Protein AF-A0A7S3AXM0-F1 (afdb_monomer_lite)

Radius of gyration: 18.01 Å; chains: 1; bounding box: 44×66×38 Å

Organism: NCBI:txid156174

pLDDT: mean 83.56, std 17.21, range [38.19, 98.19]

Foldseek 3Di:
DLCVLLPQQQAAEEEQEDPDDPDPLSDDQLVLLCQQCVLVHDFQRAYEYHYPDPDPVSCVVVCVRHVNYDYPVCCCDCSSPNVCPPPDDPPVCSLVVSLVNNLRYNYYEYAPPDPSLQSSLVVVLVVVRPDSQYHYSSHRDHNDVVVSVVVQVDQDDPCVPHDRSVVSPVVPPPPPVPPVVPPDD

InterPro domains:
  IPR019378 GDP-fucose protein O-fucosyltransferase [PF10250] (31-126)

Structure (mmCIF, N/CA/C/O backbone):
data_AF-A0A7S3AXM0-F1
#
_entry.id   AF-A0A7S3AXM0-F1
#
loop_
_atom_site.group_PDB
_atom_site.id
_atom_site.type_symbol
_atom_site.label_atom_id
_atom_site.label_alt_id
_atom_site.label_comp_id
_atom_site.label_asym_id
_atom_site.label_entity_id
_atom_site.label_seq_id
_atom_site.pdbx_PDB_ins_code
_atom_site.Cartn_x
_atom_site.Cartn_y
_atom_site.Cartn_z
_atom_site.occupancy
_atom_site.B_iso_or_equiv
_atom_site.auth_seq_id
_atom_site.auth_comp_id
_atom_site.auth_asym_id
_atom_site.auth_atom_id
_atom_site.pdbx_PDB_model_num
ATOM 1 N N . ARG A 1 1 ? -12.636 -6.909 10.061 1.00 93.50 1 ARG A N 1
ATOM 2 C CA . ARG A 1 1 ? -13.643 -5.914 9.610 1.00 93.50 1 ARG A CA 1
ATOM 3 C C . ARG A 1 1 ? -13.227 -5.264 8.295 1.00 93.50 1 ARG A C 1
ATOM 5 O O . ARG A 1 1 ? -13.881 -5.533 7.304 1.00 93.50 1 ARG A O 1
ATOM 12 N N . VAL A 1 2 ? -12.111 -4.526 8.243 1.00 96.19 2 VAL A N 1
ATOM 13 C CA . VAL A 1 2 ? -11.639 -3.881 6.996 1.00 96.19 2 VAL A CA 1
ATOM 14 C C . VAL A 1 2 ? -11.383 -4.879 5.863 1.00 96.19 2 VAL A C 1
ATOM 16 O O . VAL A 1 2 ? -11.997 -4.767 4.812 1.00 96.19 2 VAL A O 1
ATOM 19 N N . VAL A 1 3 ? -10.565 -5.913 6.093 1.00 96.50 3 VAL A N 1
ATOM 20 C CA . VAL A 1 3 ? -10.285 -6.939 5.066 1.00 96.50 3 VAL A CA 1
ATOM 21 C C . VAL A 1 3 ? -11.561 -7.643 4.587 1.00 96.50 3 VAL A C 1
ATOM 23 O O . VAL A 1 3 ? -11.694 -7.921 3.406 1.00 96.50 3 VAL A O 1
ATOM 26 N N . ALA A 1 4 ? -12.531 -7.875 5.476 1.00 95.62 4 ALA A N 1
ATOM 27 C CA . ALA A 1 4 ? -13.816 -8.466 5.096 1.00 95.62 4 ALA A CA 1
ATOM 28 C C . ALA A 1 4 ? -14.641 -7.534 4.190 1.00 95.62 4 ALA A C 1
ATOM 30 O O . ALA A 1 4 ? -15.308 -8.009 3.282 1.00 95.62 4 ALA A O 1
ATOM 31 N N . LYS A 1 5 ? -14.564 -6.213 4.402 1.00 95.19 5 LYS A N 1
ATOM 32 C CA . LYS A 1 5 ? -15.216 -5.207 3.552 1.00 95.19 5 LYS A CA 1
ATOM 33 C C . LYS A 1 5 ? -14.562 -5.082 2.178 1.00 95.19 5 LYS A C 1
ATOM 35 O O . LYS A 1 5 ? -15.272 -4.893 1.198 1.00 95.19 5 LYS A O 1
ATOM 40 N N . LEU A 1 6 ? -13.234 -5.150 2.120 1.00 95.50 6 LEU A N 1
ATOM 41 C CA . LEU A 1 6 ? -12.483 -5.057 0.865 1.00 95.50 6 LEU A CA 1
ATOM 42 C C . LEU A 1 6 ? -12.429 -6.391 0.099 1.00 95.50 6 LEU A C 1
ATOM 44 O O . LEU A 1 6 ? -12.109 -6.394 -1.083 1.00 95.50 6 LEU A O 1
ATOM 48 N N . GLY A 1 7 ? -12.738 -7.505 0.772 1.00 96.06 7 GLY A N 1
ATOM 49 C CA . GLY A 1 7 ? -12.580 -8.865 0.264 1.00 96.06 7 GLY A CA 1
ATOM 50 C C . GLY A 1 7 ? -11.120 -9.317 0.336 1.00 96.06 7 GLY A C 1
ATOM 51 O O . GLY A 1 7 ? -10.240 -8.726 -0.285 1.00 96.06 7 GLY A O 1
ATOM 52 N N . ALA A 1 8 ? -10.826 -10.375 1.096 1.00 96.25 8 ALA A N 1
ATOM 53 C CA . ALA A 1 8 ? -9.467 -10.913 1.162 1.00 96.25 8 ALA A CA 1
ATOM 54 C C . ALA A 1 8 ? -8.983 -11.289 -0.248 1.00 96.25 8 ALA A C 1
ATOM 56 O O . ALA A 1 8 ? -9.632 -12.063 -0.945 1.00 96.25 8 ALA A O 1
ATOM 57 N N . PHE A 1 9 ? -7.859 -10.708 -0.664 1.00 96.69 9 PHE A N 1
ATOM 58 C CA . PHE A 1 9 ? -7.263 -10.875 -1.987 1.00 96.69 9 PHE A CA 1
ATOM 59 C C . PHE A 1 9 ? -8.139 -10.430 -3.175 1.00 96.69 9 PHE A C 1
ATOM 61 O O . PHE A 1 9 ? -7.901 -10.859 -4.301 1.00 96.69 9 PHE A O 1
ATOM 68 N N . GLN A 1 10 ? -9.109 -9.534 -2.949 1.00 96.44 10 GLN A N 1
ATOM 69 C CA . GLN A 1 10 ? -9.997 -8.979 -3.989 1.00 96.44 10 GLN A CA 1
ATOM 70 C C . GLN A 1 10 ? -9.755 -7.488 -4.291 1.00 96.44 10 GLN A C 1
ATOM 72 O O . GLN A 1 10 ? -10.496 -6.877 -5.054 1.00 96.44 10 GLN A O 1
ATOM 77 N N . TYR A 1 11 ? -8.706 -6.900 -3.716 1.00 97.50 11 TYR A N 1
ATOM 78 C CA . TYR A 1 11 ? -8.319 -5.499 -3.904 1.00 97.50 11 TYR A CA 1
ATOM 79 C C . TYR A 1 11 ? -6.809 -5.376 -4.073 1.00 97.50 11 TYR A C 1
ATOM 81 O O . TYR A 1 11 ? -6.064 -6.229 -3.596 1.00 97.50 11 TYR A O 1
ATOM 89 N N . SER A 1 12 ? -6.330 -4.306 -4.695 1.00 97.50 12 SER A N 1
ATOM 90 C CA . SER A 1 12 ? -4.898 -3.993 -4.693 1.00 97.50 12 SER A CA 1
ATOM 91 C C . SER A 1 12 ? -4.546 -3.083 -3.521 1.00 97.50 12 SER A C 1
ATOM 93 O O . SER A 1 12 ? -5.342 -2.241 -3.109 1.00 97.50 12 SER A O 1
ATOM 95 N N . ALA A 1 13 ? -3.339 -3.239 -2.987 1.00 97.94 13 ALA A N 1
ATOM 96 C CA . ALA A 1 13 ? -2.836 -2.423 -1.894 1.00 97.94 13 ALA A CA 1
ATOM 97 C C . ALA A 1 13 ? -1.542 -1.711 -2.286 1.00 97.94 13 ALA A C 1
ATOM 99 O O . ALA A 1 13 ? -0.621 -2.317 -2.834 1.00 97.94 13 ALA A O 1
ATOM 100 N N . LEU A 1 14 ? -1.460 -0.426 -1.963 1.00 96.88 14 LEU A N 1
ATOM 101 C CA . LEU A 1 14 ? -0.281 0.406 -2.146 1.00 96.88 14 LEU A CA 1
ATOM 102 C C . LEU A 1 14 ? 0.182 0.930 -0.794 1.00 96.88 14 LEU A C 1
ATOM 104 O O . LEU A 1 14 ? -0.621 1.406 0.003 1.00 96.88 14 LEU A O 1
ATOM 108 N N . HIS A 1 15 ? 1.488 0.912 -0.574 1.00 95.88 15 HIS A N 1
ATOM 109 C CA . HIS A 1 15 ? 2.121 1.707 0.463 1.00 95.88 15 HIS A CA 1
ATOM 110 C C . HIS A 1 15 ? 2.989 2.782 -0.195 1.00 95.88 15 HIS A C 1
ATOM 112 O O . HIS A 1 15 ? 3.900 2.460 -0.961 1.00 95.88 15 HIS A O 1
ATOM 118 N N . ILE A 1 16 ? 2.681 4.051 0.087 1.00 92.06 16 ILE A N 1
ATOM 119 C CA . ILE A 1 16 ? 3.401 5.218 -0.428 1.00 92.06 16 ILE A CA 1
ATOM 120 C C . ILE A 1 16 ? 3.900 6.035 0.764 1.00 92.06 16 ILE A C 1
ATOM 122 O O . ILE A 1 16 ? 3.134 6.766 1.390 1.00 92.06 16 ILE A O 1
ATOM 126 N N . ARG A 1 17 ? 5.193 5.934 1.060 1.00 87.62 17 ARG A N 1
ATOM 127 C CA . ARG A 1 17 ? 5.890 6.771 2.042 1.00 87.62 17 ARG A CA 1
ATOM 128 C C . ARG A 1 17 ? 6.437 8.022 1.348 1.00 87.62 17 ARG A C 1
ATOM 130 O O . ARG A 1 17 ? 7.209 7.890 0.400 1.00 87.62 17 ARG A O 1
ATOM 137 N N . ARG A 1 18 ? 6.068 9.218 1.813 1.00 80.69 18 ARG A N 1
ATOM 138 C CA . ARG A 1 18 ? 6.524 10.512 1.268 1.00 80.69 18 ARG A CA 1
ATOM 139 C C . ARG A 1 18 ? 7.267 11.384 2.277 1.00 80.69 18 ARG A C 1
ATOM 141 O O . ARG A 1 18 ? 8.193 12.084 1.864 1.00 80.69 18 ARG A O 1
ATOM 148 N N . ASN A 1 19 ? 6.921 11.336 3.566 1.00 65.38 19 ASN A N 1
ATOM 149 C CA . ASN A 1 19 ? 7.606 12.135 4.580 1.00 65.38 19 ASN A CA 1
ATOM 150 C C . ASN A 1 19 ? 8.902 11.456 5.037 1.00 65.38 19 ASN A C 1
ATOM 152 O O . ASN A 1 19 ? 8.928 10.278 5.400 1.00 65.38 19 ASN A O 1
ATOM 156 N N . ASP A 1 20 ? 9.972 12.249 5.039 1.00 54.88 20 ASP A N 1
ATOM 157 C CA . ASP A 1 20 ? 11.299 11.898 5.550 1.00 54.88 20 ASP A CA 1
ATOM 158 C C . ASP A 1 20 ? 11.979 10.712 4.838 1.00 54.88 20 ASP A C 1
ATOM 160 O O . ASP A 1 20 ? 12.386 9.713 5.432 1.00 54.88 20 ASP A O 1
ATOM 164 N N . LEU A 1 21 ? 12.100 10.821 3.514 1.00 53.31 21 LEU A N 1
ATOM 165 C CA . LEU A 1 21 ? 13.035 10.003 2.751 1.00 53.31 21 LEU A CA 1
ATOM 166 C C . LEU A 1 21 ? 14.346 10.775 2.635 1.00 53.31 21 LEU A C 1
ATOM 168 O O . LEU A 1 21 ? 14.477 11.669 1.801 1.00 53.31 21 LEU A O 1
ATOM 172 N N . GLN A 1 22 ? 15.347 10.365 3.415 1.00 44.50 22 GLN A N 1
ATOM 173 C CA . GLN A 1 22 ? 16.745 10.796 3.262 1.00 44.50 22 GLN A CA 1
ATOM 174 C C . GLN A 1 22 ? 17.289 10.578 1.824 1.00 44.50 22 GLN A C 1
ATOM 176 O O . GLN A 1 22 ? 18.336 11.110 1.462 1.00 44.50 22 GLN A O 1
ATOM 181 N N . TYR A 1 23 ? 16.554 9.858 0.963 1.00 51.53 23 TYR A N 1
ATOM 182 C CA . TYR A 1 23 ? 16.869 9.601 -0.441 1.00 51.53 23 TYR A CA 1
ATOM 183 C C . TYR A 1 23 ? 15.914 10.342 -1.393 1.00 51.53 23 TYR A C 1
ATOM 185 O O . TYR A 1 23 ? 14.773 9.927 -1.613 1.00 51.53 23 TYR A O 1
ATOM 193 N N . LYS A 1 24 ? 16.424 11.398 -2.044 1.00 49.34 24 LYS A N 1
ATOM 194 C CA . LYS A 1 24 ? 15.708 12.242 -3.029 1.00 49.34 24 LYS A CA 1
ATOM 195 C C . LYS A 1 24 ? 15.021 11.457 -4.165 1.00 49.34 24 LYS A C 1
ATOM 197 O O . LYS A 1 24 ? 14.054 11.945 -4.738 1.00 49.34 24 LYS A O 1
ATOM 202 N N . GLY A 1 25 ? 15.480 10.240 -4.475 1.00 51.47 25 GLY A N 1
ATOM 203 C CA . GLY A 1 25 ? 14.932 9.387 -5.542 1.00 51.47 25 GLY A CA 1
ATOM 204 C C . GLY A 1 25 ? 13.562 8.752 -5.258 1.00 51.47 25 GLY A C 1
ATOM 205 O O . GLY A 1 25 ? 12.945 8.218 -6.175 1.00 51.47 25 GLY A O 1
ATOM 206 N N . SER A 1 26 ? 13.065 8.812 -4.019 1.00 51.41 26 SER A N 1
ATOM 207 C CA . SER A 1 26 ? 11.765 8.224 -3.649 1.00 51.41 26 SER A CA 1
ATOM 208 C C . SER A 1 26 ? 10.586 9.201 -3.784 1.00 51.41 26 SER A C 1
ATOM 210 O O . SER A 1 26 ? 9.427 8.798 -3.689 1.00 51.41 26 SER A O 1
ATOM 212 N N . TRP A 1 27 ? 10.861 10.476 -4.079 1.00 62.75 27 TRP A N 1
ATOM 213 C CA . TRP A 1 27 ? 9.841 11.475 -4.394 1.00 62.75 27 TRP A CA 1
ATOM 214 C C . TRP A 1 27 ? 9.319 11.272 -5.818 1.00 62.75 27 TRP A C 1
ATOM 216 O O . TRP A 1 27 ? 9.882 11.765 -6.791 1.00 62.75 27 TRP A O 1
ATOM 226 N N . SER A 1 28 ? 8.223 10.527 -5.949 1.00 67.94 28 SER A N 1
ATOM 227 C CA . SER A 1 28 ? 7.473 10.421 -7.202 1.00 67.94 28 SER A CA 1
ATOM 228 C C . SER A 1 28 ? 6.169 11.205 -7.092 1.00 67.94 28 SER A C 1
ATOM 230 O O . SER A 1 28 ? 5.418 11.038 -6.134 1.00 67.94 28 SER A O 1
ATOM 232 N N . ASN A 1 29 ? 5.879 12.048 -8.087 1.00 82.88 29 ASN A N 1
ATOM 233 C CA . ASN A 1 29 ? 4.551 12.647 -8.236 1.00 82.88 29 ASN A CA 1
ATOM 234 C C . ASN A 1 29 ? 3.500 11.522 -8.380 1.00 82.88 29 ASN A C 1
ATOM 236 O O . ASN A 1 29 ? 3.802 10.444 -8.904 1.00 82.88 29 ASN A O 1
ATOM 240 N N . ALA A 1 30 ? 2.275 11.764 -7.922 1.00 85.38 30 ALA A N 1
ATOM 241 C CA . ALA A 1 30 ? 1.125 10.880 -8.067 1.00 85.38 30 ALA A CA 1
ATOM 242 C C . ALA A 1 30 ? 0.990 10.277 -9.469 1.00 85.38 30 ALA A C 1
ATOM 244 O O . ALA A 1 30 ? 0.899 9.060 -9.610 1.00 85.38 30 ALA A O 1
ATOM 245 N N . SER A 1 31 ? 1.077 11.100 -10.518 1.00 87.94 31 SER A N 1
ATOM 246 C CA . SER A 1 31 ? 0.925 10.638 -11.903 1.00 87.94 31 SER A CA 1
ATOM 247 C C . SER A 1 31 ? 2.061 9.711 -12.340 1.00 87.94 31 SER A C 1
ATOM 249 O O . SER A 1 31 ? 1.841 8.758 -13.086 1.00 87.94 31 SER A O 1
ATOM 251 N N . VAL A 1 32 ? 3.281 9.947 -11.846 1.00 89.25 32 VAL A N 1
ATOM 252 C CA . VAL A 1 32 ? 4.435 9.064 -12.088 1.00 89.25 32 VAL A CA 1
ATOM 253 C C . VAL A 1 32 ? 4.242 7.737 -11.364 1.00 89.25 32 VAL A C 1
ATOM 255 O O . VAL A 1 32 ? 4.425 6.680 -11.964 1.00 89.25 32 VAL A O 1
ATOM 258 N N . THR A 1 33 ? 3.817 7.800 -10.104 1.00 90.81 33 THR A N 1
ATOM 259 C CA . THR A 1 33 ? 3.507 6.634 -9.271 1.00 90.81 33 THR A CA 1
ATOM 260 C C . THR A 1 33 ? 2.439 5.774 -9.945 1.00 90.81 33 THR A C 1
ATOM 262 O O . THR A 1 33 ? 2.672 4.594 -10.192 1.00 90.81 33 THR A O 1
ATOM 265 N N . LEU A 1 34 ? 1.317 6.373 -10.355 1.00 92.19 34 LEU A N 1
ATOM 266 C CA . LEU A 1 34 ? 0.249 5.687 -11.077 1.00 92.19 34 LEU A CA 1
ATOM 267 C C . LEU A 1 34 ? 0.746 5.099 -12.401 1.00 92.19 34 LEU A C 1
ATOM 269 O O . LEU A 1 34 ? 0.509 3.926 -12.672 1.00 92.19 34 LEU A O 1
ATOM 273 N N . ARG A 1 35 ? 1.489 5.860 -13.216 1.00 93.81 35 ARG A N 1
ATOM 274 C CA . ARG A 1 35 ? 2.064 5.363 -14.480 1.00 93.81 35 ARG A CA 1
ATOM 275 C C . ARG A 1 35 ? 2.937 4.127 -14.270 1.00 93.81 35 ARG A C 1
ATOM 277 O O . ARG A 1 35 ? 2.890 3.211 -15.086 1.00 93.81 35 ARG A O 1
ATOM 284 N N . ASN A 1 36 ? 3.728 4.113 -13.203 1.00 93.38 36 ASN A N 1
ATOM 285 C CA . ASN A 1 36 ? 4.647 3.028 -12.887 1.00 93.38 36 ASN A CA 1
ATOM 286 C C . ASN A 1 36 ? 3.922 1.735 -12.497 1.00 93.38 36 ASN A C 1
ATOM 288 O O . ASN A 1 36 ? 4.369 0.649 -12.870 1.00 93.38 36 ASN A O 1
ATOM 292 N N . VAL A 1 37 ? 2.806 1.854 -11.771 1.00 94.19 37 VAL A N 1
ATOM 293 C CA . VAL A 1 37 ? 2.097 0.703 -11.195 1.00 94.19 37 VAL A CA 1
ATOM 294 C C . VAL A 1 37 ? 0.828 0.315 -11.942 1.00 94.19 37 VAL A C 1
ATOM 296 O O . VAL A 1 37 ? 0.316 -0.767 -11.691 1.00 94.19 37 VAL A O 1
ATOM 299 N N . ARG A 1 38 ? 0.313 1.139 -12.866 1.00 93.81 38 ARG A N 1
ATOM 300 C CA . ARG A 1 38 ? -0.983 0.903 -13.535 1.00 93.81 38 ARG A CA 1
ATOM 301 C C . ARG A 1 38 ? -1.094 -0.466 -14.200 1.00 93.81 38 ARG A C 1
ATOM 303 O O . ARG A 1 38 ? -2.173 -1.031 -14.223 1.00 93.81 38 ARG A O 1
ATOM 310 N N . ALA A 1 39 ? 0.011 -1.015 -14.707 1.00 94.31 39 ALA A N 1
ATOM 311 C CA . ALA A 1 39 ? 0.031 -2.342 -15.327 1.00 94.31 39 ALA A CA 1
ATOM 312 C C . ALA A 1 39 ? -0.190 -3.487 -14.314 1.00 94.31 39 ALA A C 1
ATOM 314 O O . ALA A 1 39 ? -0.484 -4.616 -14.696 1.00 94.31 39 ALA A O 1
ATOM 315 N N . LEU A 1 40 ? -0.050 -3.192 -13.019 1.00 94.19 40 LEU A N 1
ATOM 316 C CA . LEU A 1 40 ? -0.316 -4.088 -11.898 1.00 94.19 40 LEU A CA 1
ATOM 317 C C . LEU A 1 40 ? -1.707 -3.860 -11.274 1.00 94.19 40 LEU A C 1
ATOM 319 O O . LEU A 1 40 ? -2.104 -4.588 -10.365 1.00 94.19 40 LEU A O 1
ATOM 323 N N . LEU A 1 41 ? -2.472 -2.872 -11.714 1.00 94.25 41 LEU A N 1
ATOM 324 C CA . LEU A 1 41 ? -3.796 -2.609 -11.157 1.00 94.25 41 LEU A CA 1
ATOM 325 C C . LEU A 1 41 ? -4.855 -3.081 -12.150 1.00 94.25 41 LEU A C 1
ATOM 327 O O . LEU A 1 41 ? -4.731 -2.841 -13.349 1.00 94.25 41 LEU A O 1
ATOM 331 N N . LEU A 1 42 ? -5.866 -3.789 -11.656 1.00 92.81 42 LEU A N 1
ATOM 332 C CA . LEU A 1 42 ? -7.045 -4.120 -12.448 1.00 92.81 42 LEU A CA 1
ATOM 333 C C . LEU A 1 42 ? -7.989 -2.924 -12.448 1.00 92.81 42 LEU A C 1
ATOM 335 O O . LEU A 1 42 ? -8.162 -2.243 -11.438 1.00 92.81 42 LEU A O 1
ATOM 339 N N . GLU A 1 43 ? -8.605 -2.661 -13.589 1.00 87.69 43 GLU A N 1
ATOM 340 C CA . GLU A 1 43 ? -9.580 -1.586 -13.705 1.00 87.69 43 GLU A CA 1
ATOM 341 C C . GLU A 1 43 ? -10.821 -1.889 -12.854 1.00 87.69 43 GLU A C 1
ATOM 343 O O . GLU A 1 43 ? -11.295 -3.022 -12.811 1.00 87.69 43 GLU A O 1
ATOM 348 N N . GLY A 1 44 ? -11.312 -0.885 -12.123 1.00 85.25 44 GLY A N 1
ATOM 349 C CA . GLY A 1 44 ? -12.492 -1.018 -11.265 1.00 85.25 44 GLY A CA 1
ATOM 350 C C . GLY A 1 44 ? -12.298 -1.806 -9.961 1.00 85.25 44 GLY A C 1
ATOM 351 O O . GLY A 1 44 ? -13.215 -1.808 -9.140 1.00 85.25 44 GLY A O 1
ATOM 352 N N . GLU A 1 45 ? -11.138 -2.431 -9.720 1.00 92.19 45 GLU A N 1
ATOM 353 C CA . GLU A 1 45 ? -10.886 -3.113 -8.442 1.00 92.19 45 GLU A CA 1
ATOM 354 C C . GLU A 1 45 ? -10.708 -2.097 -7.295 1.00 92.19 45 GLU A C 1
ATOM 356 O O . GLU A 1 45 ? -10.164 -1.003 -7.523 1.00 92.19 45 GLU A O 1
ATOM 361 N N . PRO A 1 46 ? -11.113 -2.437 -6.054 1.00 96.62 46 PRO A N 1
ATOM 362 C CA . PRO A 1 46 ? -10.839 -1.592 -4.903 1.00 96.62 46 PRO A CA 1
ATOM 363 C C . PRO A 1 46 ? -9.332 -1.400 -4.709 1.00 96.62 46 PRO A C 1
ATOM 365 O O . PRO A 1 46 ? -8.529 -2.316 -4.908 1.00 96.62 46 PRO A O 1
ATOM 368 N N . LEU A 1 47 ? -8.948 -0.200 -4.286 1.00 97.38 47 LEU A N 1
ATOM 369 C CA . LEU A 1 47 ? -7.557 0.170 -4.060 1.00 97.38 47 LEU A CA 1
ATOM 370 C C . LEU A 1 47 ? -7.400 0.678 -2.631 1.00 97.38 47 LEU A C 1
ATOM 372 O O . LEU A 1 47 ? -7.991 1.689 -2.271 1.00 97.38 47 LEU A O 1
ATOM 376 N N . TYR A 1 48 ? -6.588 0.012 -1.816 1.00 98.12 48 TYR A N 1
ATOM 377 C CA . TYR A 1 48 ? -6.219 0.523 -0.497 1.00 98.12 48 TYR A CA 1
ATOM 378 C C . TYR A 1 48 ? -4.862 1.224 -0.567 1.00 98.12 48 TYR A C 1
ATOM 380 O O . TYR A 1 48 ? -3.902 0.631 -1.056 1.00 98.12 48 TYR A O 1
ATOM 388 N N . ILE A 1 49 ? -4.757 2.459 -0.070 1.00 97.31 49 ILE A N 1
ATOM 389 C CA . ILE A 1 49 ? -3.479 3.182 0.005 1.00 97.31 49 ILE A CA 1
ATOM 390 C C . ILE A 1 49 ? -3.133 3.493 1.464 1.00 97.31 49 ILE A C 1
ATOM 392 O O . ILE A 1 49 ? -3.772 4.339 2.088 1.00 97.31 49 ILE A O 1
ATOM 396 N N . ALA A 1 50 ? -2.079 2.848 1.972 1.00 96.88 50 ALA A N 1
ATOM 397 C CA . ALA A 1 50 ? -1.403 3.223 3.211 1.00 96.88 50 ALA A CA 1
ATOM 398 C C . ALA A 1 50 ? -0.357 4.301 2.906 1.00 96.88 50 ALA A C 1
ATOM 400 O O . ALA A 1 50 ? 0.521 4.112 2.059 1.00 96.88 50 ALA A O 1
ATOM 401 N N . THR A 1 51 ? -0.443 5.450 3.564 1.00 93.56 51 THR A N 1
ATOM 402 C CA . THR A 1 51 ? 0.433 6.586 3.267 1.00 93.56 51 THR A CA 1
ATOM 403 C C . THR A 1 51 ? 0.470 7.581 4.416 1.00 93.56 51 THR A C 1
ATOM 405 O O . THR A 1 51 ? -0.466 7.685 5.204 1.00 93.56 51 THR A O 1
ATOM 408 N N . ASP A 1 52 ? 1.571 8.315 4.498 1.00 90.06 52 ASP A N 1
ATOM 409 C CA . ASP A 1 52 ? 1.757 9.475 5.366 1.00 90.06 52 ASP A CA 1
ATOM 410 C C . ASP A 1 52 ? 1.488 10.809 4.647 1.00 90.06 52 ASP A C 1
ATOM 412 O O . ASP A 1 52 ? 1.667 11.871 5.246 1.00 90.06 52 ASP A O 1
ATOM 416 N N . GLU A 1 53 ? 1.079 10.765 3.376 1.00 89.94 53 GLU A N 1
ATOM 417 C CA . GLU A 1 53 ? 0.713 11.941 2.598 1.00 89.94 53 GLU A CA 1
ATOM 418 C C . GLU A 1 53 ? -0.649 12.492 3.034 1.00 89.94 53 GLU A C 1
ATOM 420 O O . GLU A 1 53 ? -1.659 11.785 3.053 1.00 89.94 53 GLU A O 1
ATOM 425 N N . MET A 1 54 ? -0.670 13.786 3.343 1.00 84.62 54 MET A N 1
ATOM 426 C CA . MET A 1 54 ? -1.842 14.488 3.863 1.00 84.62 54 MET A CA 1
ATOM 427 C C . MET A 1 54 ? -2.562 15.306 2.786 1.00 84.62 54 MET A C 1
ATOM 429 O O . MET A 1 54 ? -3.738 15.625 2.959 1.00 84.62 54 MET A O 1
ATOM 433 N N . ASN A 1 55 ? -1.887 15.638 1.682 1.00 87.31 55 ASN A N 1
ATOM 434 C CA . ASN A 1 55 ? -2.455 16.400 0.581 1.00 87.31 55 ASN A CA 1
ATOM 435 C C . ASN A 1 55 ? -3.431 15.527 -0.239 1.00 87.31 55 ASN A C 1
ATOM 437 O O . ASN A 1 55 ? -2.992 14.575 -0.893 1.00 87.31 55 ASN A O 1
ATOM 441 N N . PRO A 1 56 ? -4.740 15.847 -0.256 1.00 86.56 56 PRO A N 1
ATOM 442 C CA . PRO A 1 56 ? -5.725 15.097 -1.030 1.00 86.56 56 PRO A CA 1
ATOM 443 C C . PRO A 1 56 ? -5.469 15.135 -2.545 1.00 86.56 56 PRO A C 1
ATOM 445 O O . PRO A 1 56 ? -5.760 14.146 -3.219 1.00 86.56 56 PRO A O 1
ATOM 448 N N . ASP A 1 57 ? -4.867 16.206 -3.073 1.00 88.75 57 ASP A N 1
ATOM 449 C CA . ASP A 1 57 ? -4.619 16.384 -4.512 1.00 88.75 57 ASP A CA 1
ATOM 450 C C . ASP A 1 57 ? -3.637 15.346 -5.060 1.00 88.75 57 ASP A C 1
ATOM 452 O O . ASP A 1 57 ? -3.690 14.975 -6.233 1.00 88.75 57 ASP A O 1
ATOM 456 N N . PHE A 1 58 ? -2.771 14.801 -4.199 1.00 89.56 58 PHE A N 1
ATOM 457 C CA . PHE A 1 58 ? -1.896 13.695 -4.572 1.00 89.56 58 PHE A CA 1
ATOM 458 C C . PHE A 1 58 ? -2.694 12.451 -4.998 1.00 89.56 58 PHE A C 1
ATOM 460 O O . PHE A 1 58 ? -2.232 11.664 -5.816 1.00 89.56 58 PHE A O 1
ATOM 467 N N . PHE A 1 59 ? -3.906 12.249 -4.484 1.00 91.69 59 PHE A N 1
ATOM 468 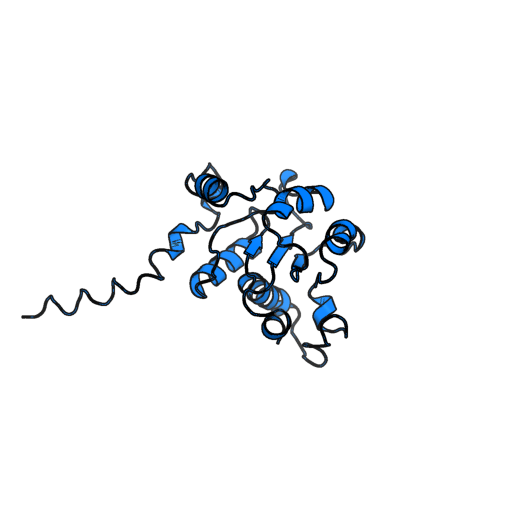C CA . PHE A 1 59 ? -4.698 11.063 -4.809 1.00 91.69 59 PHE A CA 1
ATOM 469 C C . PHE A 1 59 ? -5.634 11.268 -5.999 1.00 91.69 59 PHE A C 1
ATOM 471 O O . PHE A 1 59 ? -6.212 10.285 -6.459 1.00 91.69 59 PHE A O 1
ATOM 478 N N . ALA A 1 60 ? -5.761 12.488 -6.534 1.00 92.06 60 ALA A N 1
ATOM 479 C CA . ALA A 1 60 ? -6.681 12.785 -7.632 1.00 92.06 60 ALA A CA 1
ATOM 480 C C . ALA A 1 60 ? -6.475 11.869 -8.860 1.00 92.06 60 ALA A C 1
ATOM 482 O O . ALA A 1 60 ? -7.444 11.224 -9.264 1.00 92.06 60 ALA A O 1
ATOM 483 N N . PRO A 1 61 ? -5.240 11.644 -9.366 1.00 92.06 61 PRO A N 1
ATOM 484 C CA . PRO A 1 61 ? -5.035 10.738 -10.501 1.00 92.06 61 PRO A CA 1
ATOM 485 C C . PRO A 1 61 ? -5.433 9.287 -10.200 1.00 92.06 61 PRO A C 1
ATOM 487 O O . PRO A 1 61 ? -5.842 8.543 -11.090 1.00 92.06 61 PRO A O 1
ATOM 490 N N . PHE A 1 62 ? -5.297 8.853 -8.942 1.00 92.81 62 PHE A N 1
ATOM 491 C CA . PHE A 1 62 ? -5.706 7.511 -8.537 1.00 92.81 62 PHE A CA 1
ATOM 492 C C . PHE A 1 62 ? -7.227 7.399 -8.435 1.00 92.81 62 PHE A C 1
ATOM 494 O O . PHE A 1 62 ? -7.772 6.388 -8.863 1.00 92.81 62 PHE A O 1
ATOM 501 N N . LEU A 1 63 ? -7.902 8.422 -7.903 1.00 92.62 63 LEU A N 1
ATOM 502 C CA . LEU A 1 63 ? -9.360 8.459 -7.765 1.00 92.62 63 LEU A CA 1
ATOM 503 C C . LEU A 1 63 ? -10.073 8.430 -9.119 1.00 92.62 63 LEU A C 1
ATOM 505 O O . LEU A 1 63 ? -11.087 7.749 -9.242 1.00 92.62 63 LEU A O 1
ATOM 509 N N . GLU A 1 64 ? -9.525 9.106 -10.131 1.00 91.12 64 GLU A N 1
ATOM 510 C CA . GLU A 1 64 ? -10.065 9.088 -11.499 1.00 91.12 64 GLU A CA 1
ATOM 511 C C . GLU A 1 64 ? -10.138 7.669 -12.082 1.00 91.12 64 GLU A C 1
ATOM 513 O O . GLU A 1 64 ? -11.081 7.335 -12.793 1.00 91.12 64 GLU A O 1
ATOM 518 N N . ARG A 1 65 ? -9.155 6.815 -11.766 1.00 89.12 65 ARG A N 1
ATOM 519 C CA . ARG A 1 65 ? -9.050 5.452 -12.315 1.00 89.12 65 ARG A CA 1
ATOM 520 C C . ARG A 1 65 ? -9.577 4.369 -11.372 1.00 89.12 65 ARG A C 1
ATOM 522 O O . ARG A 1 65 ? -9.988 3.301 -11.818 1.00 89.12 65 ARG A O 1
ATOM 529 N N . HIS A 1 66 ? -9.565 4.645 -10.072 1.00 93.00 66 HIS A N 1
ATOM 530 C CA . HIS A 1 66 ? -10.038 3.769 -9.008 1.00 93.00 66 HIS A CA 1
ATOM 531 C C . HIS A 1 66 ? -10.988 4.553 -8.089 1.00 93.00 66 HIS A C 1
ATOM 533 O O . HIS A 1 66 ? -10.581 4.999 -7.014 1.00 93.00 66 HIS A O 1
ATOM 539 N N . PRO A 1 67 ? -12.275 4.701 -8.459 1.00 93.25 67 PRO A N 1
ATOM 540 C CA . PRO A 1 67 ? -13.259 5.397 -7.621 1.00 93.25 67 PRO A CA 1
ATOM 541 C C . PRO A 1 67 ? -13.403 4.769 -6.223 1.00 93.25 67 PRO A C 1
ATOM 543 O O . PRO A 1 67 ? -13.656 5.453 -5.225 1.00 93.25 67 PRO A O 1
ATOM 546 N N . GLN A 1 68 ? -13.166 3.455 -6.143 1.00 94.94 68 GLN A N 1
ATOM 547 C CA . GLN A 1 68 ? -13.118 2.656 -4.916 1.00 94.94 68 GLN A CA 1
ATOM 548 C C . GLN A 1 68 ? -11.730 2.693 -4.247 1.00 94.94 68 GLN A C 1
ATOM 550 O O . GLN A 1 68 ? -11.208 1.670 -3.799 1.00 94.94 68 GLN A O 1
ATOM 555 N N . LEU A 1 69 ? -11.111 3.874 -4.202 1.00 95.81 69 LEU A N 1
ATOM 556 C CA . LEU A 1 69 ? -9.888 4.111 -3.441 1.00 95.81 69 LEU A CA 1
ATOM 557 C C . LEU A 1 69 ? -10.230 4.381 -1.978 1.00 95.81 69 LEU A C 1
ATOM 559 O O . LEU A 1 69 ? -10.981 5.305 -1.666 1.00 95.81 69 LEU A O 1
ATOM 563 N N . TYR A 1 70 ? -9.627 3.604 -1.092 1.00 96.94 70 TYR A N 1
ATOM 564 C CA . TYR A 1 70 ? -9.796 3.698 0.345 1.00 96.94 70 TYR A CA 1
ATOM 565 C C . TYR A 1 70 ? -8.477 4.003 1.053 1.00 96.94 70 TYR A C 1
ATOM 567 O O . TYR A 1 70 ? -7.417 3.476 0.713 1.00 96.94 70 TYR A O 1
ATOM 575 N N . GLN A 1 71 ? -8.571 4.823 2.089 1.00 96.56 71 GLN A N 1
ATOM 576 C CA . GLN A 1 71 ? -7.522 5.089 3.064 1.00 96.56 71 GLN A CA 1
ATOM 577 C C . GLN A 1 71 ? -8.030 4.765 4.470 1.00 96.56 71 GLN A C 1
ATOM 579 O O . GLN A 1 71 ? -9.230 4.578 4.690 1.00 96.56 71 GLN A O 1
ATOM 584 N N . TRP A 1 72 ? -7.127 4.773 5.451 1.00 96.06 72 TRP A N 1
ATOM 585 C CA . TRP A 1 72 ? -7.466 4.556 6.859 1.00 96.06 72 TRP A CA 1
ATOM 586 C C . TRP A 1 72 ? -8.678 5.379 7.332 1.00 96.06 72 TRP A C 1
ATOM 588 O O . TRP A 1 72 ? -9.595 4.845 7.956 1.00 96.06 72 TRP A O 1
ATOM 598 N N . LYS A 1 73 ? -8.723 6.673 6.983 1.00 94.69 73 LYS A N 1
ATOM 599 C CA . LYS A 1 73 ? -9.811 7.591 7.366 1.00 94.69 73 LYS A CA 1
ATOM 600 C C . LYS A 1 73 ? -11.180 7.169 6.827 1.00 94.69 73 LYS A C 1
ATOM 602 O O . LYS A 1 73 ? -12.183 7.367 7.507 1.00 94.69 73 LYS A O 1
ATOM 607 N N . ASP A 1 74 ? -11.229 6.547 5.647 1.00 96.06 74 ASP A N 1
ATOM 608 C CA . ASP A 1 74 ? -12.487 6.130 5.023 1.00 96.06 74 ASP A CA 1
ATOM 609 C C . ASP A 1 74 ? -13.143 4.973 5.791 1.00 96.06 74 ASP A C 1
ATOM 611 O O . ASP A 1 74 ? -14.357 4.816 5.734 1.00 96.06 74 ASP A O 1
ATOM 615 N N . MET A 1 75 ? -12.376 4.198 6.570 1.00 96.31 75 MET A N 1
ATOM 616 C CA . MET A 1 75 ? -12.889 3.060 7.351 1.00 96.31 75 MET A CA 1
ATOM 617 C C . MET A 1 75 ? -13.862 3.462 8.472 1.00 96.31 75 MET A C 1
ATOM 619 O O . MET A 1 75 ? -14.576 2.611 9.011 1.00 96.31 75 MET A O 1
ATOM 623 N N . PHE A 1 76 ? -13.892 4.749 8.820 1.00 96.38 76 PHE A N 1
ATOM 624 C CA . PHE A 1 76 ? -14.777 5.333 9.828 1.00 96.38 76 PHE A CA 1
ATOM 625 C C . PHE A 1 76 ? -15.985 6.053 9.219 1.00 96.38 76 PHE A C 1
ATOM 627 O O . PHE A 1 76 ? -16.845 6.518 9.967 1.00 96.38 76 PHE A O 1
ATOM 634 N N . THR A 1 77 ? -16.051 6.161 7.889 1.00 95.44 77 THR A N 1
ATOM 635 C CA . THR A 1 77 ? -17.119 6.864 7.172 1.00 95.44 77 THR A CA 1
ATOM 636 C C . THR A 1 77 ? -18.019 5.883 6.426 1.00 95.44 77 THR A C 1
ATOM 638 O O . THR A 1 77 ? -17.650 4.735 6.158 1.00 95.44 77 THR A O 1
ATOM 641 N N . GLU A 1 78 ? -19.194 6.359 6.014 1.00 94.12 78 GLU A N 1
ATOM 642 C CA . GLU A 1 78 ? -20.144 5.571 5.217 1.00 94.12 78 GLU A CA 1
ATOM 643 C C . GLU A 1 78 ? -19.556 5.118 3.871 1.00 94.12 78 GLU A C 1
ATOM 645 O O . GLU A 1 78 ? -19.985 4.107 3.319 1.00 94.12 78 GLU A O 1
ATOM 650 N N . ARG A 1 79 ? -18.497 5.779 3.378 1.00 91.88 79 ARG A N 1
ATOM 651 C CA . ARG A 1 79 ? -17.800 5.390 2.144 1.00 91.88 79 ARG A CA 1
ATOM 652 C C . ARG A 1 79 ? -17.294 3.948 2.200 1.00 91.88 79 ARG A C 1
ATOM 654 O O . ARG A 1 79 ? -17.398 3.217 1.215 1.00 91.88 79 ARG A O 1
ATOM 661 N N . ALA A 1 80 ? -16.759 3.528 3.347 1.00 92.50 80 ALA A N 1
ATOM 662 C CA . ALA A 1 80 ? -16.344 2.147 3.584 1.00 92.50 80 ALA A CA 1
ATOM 663 C C . ALA A 1 80 ? -17.382 1.349 4.393 1.00 92.50 80 ALA A C 1
ATOM 665 O O . ALA A 1 80 ? -17.065 0.270 4.889 1.00 92.50 80 ALA A O 1
ATOM 666 N N . GLY A 1 81 ? -18.615 1.849 4.527 1.00 93.12 81 GLY A N 1
ATOM 667 C CA . GLY A 1 81 ? -19.670 1.237 5.338 1.00 93.12 81 GLY A CA 1
ATOM 668 C C . GLY A 1 81 ? -19.418 1.322 6.844 1.00 93.12 81 GLY A C 1
ATOM 669 O O . GLY A 1 81 ? -19.855 0.441 7.579 1.00 93.12 81 GLY A O 1
ATOM 670 N N . SER A 1 82 ? -18.664 2.328 7.307 1.00 94.50 82 SER A N 1
ATOM 671 C CA . SER A 1 82 ? -18.451 2.614 8.733 1.00 94.50 82 SER A CA 1
ATOM 672 C C . SER A 1 82 ? -17.905 1.422 9.539 1.00 94.50 82 SER A C 1
ATOM 674 O O . SER A 1 82 ? -18.171 1.274 10.731 1.00 94.50 82 SER A O 1
ATOM 676 N N . VAL A 1 83 ? -17.099 0.566 8.902 1.00 95.56 83 VAL A N 1
ATOM 677 C CA . VAL A 1 83 ? -16.639 -0.728 9.443 1.00 95.56 83 VAL A CA 1
ATOM 678 C C . VAL A 1 83 ? -15.836 -0.635 10.743 1.00 95.56 83 VAL A C 1
ATOM 680 O O . VAL A 1 83 ? -15.756 -1.619 11.487 1.00 95.56 83 VAL A O 1
ATOM 683 N N . LEU A 1 84 ? -15.233 0.524 11.021 1.00 94.75 84 LEU A N 1
ATOM 684 C CA . LEU A 1 84 ? -14.503 0.813 12.259 1.00 94.75 84 LEU A CA 1
ATOM 685 C C . LEU A 1 84 ? -15.179 1.877 13.137 1.00 94.75 84 LEU A C 1
ATOM 687 O O . LEU A 1 84 ? -14.627 2.250 14.173 1.00 94.75 84 LEU A O 1
ATOM 691 N N . LYS A 1 85 ? -16.377 2.355 12.781 1.00 94.31 85 LYS A N 1
ATOM 692 C CA . LYS A 1 85 ? -17.120 3.319 13.603 1.00 94.31 85 LYS A CA 1
ATOM 693 C C . LYS A 1 85 ? -17.391 2.727 14.992 1.00 94.31 85 LYS A C 1
ATOM 695 O O . LYS A 1 85 ? -17.814 1.580 15.120 1.00 94.31 85 LYS A O 1
ATOM 700 N N . GLY A 1 86 ? -17.096 3.504 16.035 1.00 92.19 86 GLY A N 1
ATOM 701 C CA . GLY A 1 86 ? -17.231 3.083 17.435 1.00 92.19 86 GLY A CA 1
ATOM 702 C C . GLY A 1 86 ? -16.112 2.171 17.958 1.00 92.19 86 GLY A C 1
ATOM 703 O O . GLY A 1 86 ? -16.119 1.831 19.137 1.00 92.19 86 GLY A O 1
ATOM 704 N N . VAL A 1 87 ? -15.134 1.789 17.129 1.00 94.12 87 VAL A N 1
ATOM 705 C CA . VAL A 1 87 ? -13.971 1.012 17.580 1.00 94.12 87 VAL A CA 1
ATOM 706 C C . VAL A 1 87 ? -12.877 1.968 18.046 1.00 94.12 87 VAL A C 1
ATOM 708 O O . VAL A 1 87 ? -12.366 2.770 17.264 1.00 94.12 87 VAL A O 1
ATOM 711 N N . GLN A 1 88 ? -12.482 1.869 19.314 1.00 93.31 88 GLN A N 1
ATOM 712 C CA . GLN A 1 88 ? -11.341 2.617 19.836 1.00 93.31 88 GLN A CA 1
ATOM 713 C C . GLN A 1 88 ? -10.040 1.890 19.492 1.00 93.31 88 GLN A C 1
ATOM 715 O O . GLN A 1 88 ? -9.784 0.786 19.969 1.00 93.31 88 GLN A O 1
ATOM 720 N N . ILE A 1 89 ? -9.219 2.511 18.646 1.00 94.81 89 ILE A N 1
ATOM 721 C CA . ILE A 1 89 ? -7.952 1.945 18.178 1.00 94.81 89 ILE A CA 1
ATOM 722 C C . ILE A 1 89 ? -6.819 2.872 18.626 1.00 94.81 89 ILE A C 1
ATOM 724 O O . ILE A 1 89 ? -6.766 4.022 18.185 1.00 94.81 89 ILE A O 1
ATOM 728 N N . PRO A 1 90 ? -5.890 2.403 19.477 1.00 95.44 90 PRO A N 1
ATOM 729 C CA . PRO A 1 90 ? -4.709 3.174 19.837 1.00 95.44 90 PRO A CA 1
ATOM 730 C C . PRO A 1 90 ? -3.924 3.591 18.591 1.00 95.44 90 PRO A C 1
ATOM 732 O O . PRO A 1 90 ? -3.600 2.750 17.753 1.00 95.44 90 PRO A O 1
ATOM 735 N N . ARG A 1 91 ? -3.540 4.871 18.497 1.00 91.94 91 ARG A N 1
ATOM 736 C CA . ARG A 1 91 ? -2.818 5.422 17.332 1.00 91.94 91 ARG A CA 1
ATOM 737 C C . ARG A 1 91 ? -1.570 4.613 16.957 1.00 91.94 91 ARG A C 1
ATOM 739 O O . ARG A 1 91 ? -1.289 4.428 15.779 1.00 91.94 91 ARG A O 1
ATOM 746 N N . LYS A 1 92 ? -0.866 4.071 17.956 1.00 93.94 92 LYS A N 1
ATOM 747 C CA . LYS A 1 92 ? 0.325 3.220 17.784 1.00 93.94 92 LYS A CA 1
ATOM 748 C C . LYS A 1 92 ? 0.066 1.898 17.045 1.00 93.94 92 LYS A C 1
ATOM 750 O O . LYS A 1 92 ? 1.007 1.318 16.525 1.00 93.94 92 LYS A O 1
ATOM 755 N N . LEU A 1 93 ? -1.181 1.422 17.000 1.00 95.62 93 LEU A N 1
ATOM 756 C CA . LEU A 1 93 ? -1.558 0.177 16.323 1.00 95.62 93 LEU A CA 1
ATOM 757 C C . LEU A 1 93 ? -2.030 0.392 14.885 1.00 95.62 93 LEU A C 1
ATOM 759 O O . LEU A 1 93 ? -2.132 -0.583 14.148 1.00 95.62 93 LEU A O 1
ATOM 763 N N . ILE A 1 94 ? -2.291 1.637 14.472 1.00 95.44 94 ILE A N 1
ATOM 764 C CA . ILE A 1 94 ? -2.790 1.942 13.124 1.00 95.44 94 ILE A CA 1
AT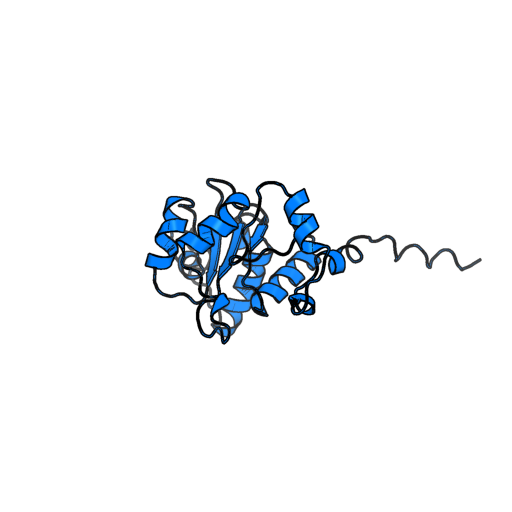OM 765 C C . ILE A 1 94 ? -1.836 1.379 12.071 1.00 95.44 94 ILE A C 1
ATOM 767 O O . ILE A 1 94 ? -2.273 0.627 11.209 1.0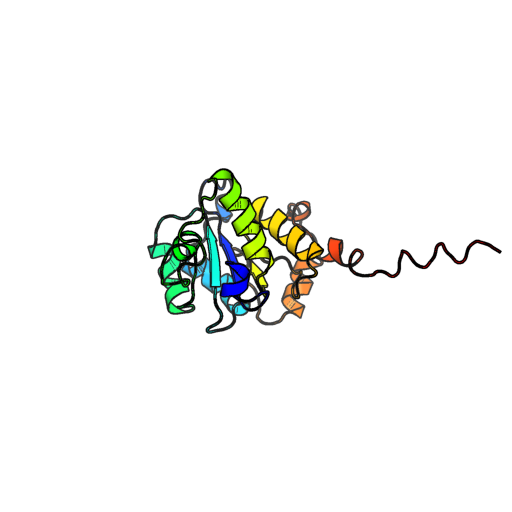0 95.44 94 ILE A O 1
ATOM 771 N N . GLY A 1 95 ? -0.531 1.630 12.210 1.00 95.06 95 GLY A N 1
ATOM 772 C CA . GLY A 1 95 ? 0.468 1.106 11.278 1.00 95.06 95 GLY A CA 1
ATOM 773 C C . GLY A 1 95 ? 0.442 -0.422 11.169 1.00 95.06 95 GLY A C 1
ATOM 774 O O . GLY A 1 95 ? 0.434 -0.951 10.064 1.00 95.06 95 GLY A O 1
ATOM 775 N N . CYS A 1 96 ? 0.342 -1.140 12.292 1.00 96.56 96 CYS A N 1
ATOM 776 C CA . CYS A 1 96 ? 0.254 -2.605 12.290 1.00 96.56 96 CYS A CA 1
ATOM 777 C C . CYS A 1 96 ? -1.024 -3.105 11.596 1.00 96.56 96 CYS A C 1
ATOM 779 O O . CYS A 1 96 ? -1.002 -4.102 10.876 1.00 96.56 96 CYS A O 1
ATOM 781 N N . ILE A 1 97 ? -2.144 -2.405 11.793 1.00 97.06 97 ILE A N 1
ATOM 782 C CA . ILE A 1 97 ? -3.417 -2.746 11.151 1.00 97.06 97 ILE A CA 1
ATOM 783 C C . ILE A 1 97 ? -3.332 -2.493 9.644 1.00 97.06 97 ILE A C 1
ATOM 785 O O . ILE A 1 97 ? -3.746 -3.343 8.861 1.00 97.06 97 ILE A O 1
ATOM 789 N N . GLU A 1 98 ? -2.759 -1.367 9.223 1.00 97.75 98 GLU A N 1
ATOM 790 C CA . GLU A 1 98 ? -2.557 -1.058 7.808 1.00 97.75 98 GLU A CA 1
ATOM 791 C C . GLU A 1 98 ? -1.611 -2.044 7.123 1.00 97.75 98 GLU A C 1
ATOM 793 O O . GLU A 1 98 ? -1.854 -2.403 5.972 1.00 97.75 98 GLU A O 1
ATOM 798 N N . GLN A 1 99 ? -0.590 -2.548 7.825 1.00 97.75 99 GLN A N 1
ATOM 799 C CA . GLN A 1 99 ? 0.258 -3.624 7.309 1.00 97.75 99 GLN A CA 1
ATOM 800 C C . GLN A 1 99 ? -0.549 -4.900 7.052 1.00 97.75 99 GLN A C 1
ATOM 802 O O . GLN A 1 99 ? -0.421 -5.503 5.987 1.00 97.75 99 GLN A O 1
ATOM 807 N N . ALA A 1 100 ? -1.416 -5.287 7.995 1.00 97.44 100 ALA A N 1
ATOM 808 C CA . ALA A 1 100 ? -2.291 -6.445 7.837 1.00 97.44 100 ALA A CA 1
ATOM 809 C C . ALA A 1 100 ? -3.304 -6.251 6.698 1.00 97.44 100 ALA A C 1
ATOM 811 O O . ALA A 1 100 ? -3.524 -7.171 5.919 1.00 97.44 100 ALA A O 1
ATOM 812 N N . ILE A 1 101 ? -3.885 -5.054 6.555 1.00 98.06 101 ILE A N 1
ATOM 813 C CA . ILE A 1 101 ? -4.748 -4.720 5.414 1.00 98.06 101 ILE A CA 1
ATOM 814 C C . ILE A 1 101 ? -3.939 -4.876 4.120 1.00 98.06 101 ILE A C 1
ATOM 816 O O . ILE A 1 101 ? -4.266 -5.712 3.288 1.00 98.06 101 ILE A O 1
ATOM 820 N N . CYS A 1 102 ? -2.812 -4.182 3.975 1.00 98.19 102 CYS A N 1
ATOM 821 C CA . CYS A 1 102 ? -2.019 -4.237 2.747 1.00 98.19 102 CYS A CA 1
ATOM 822 C C . CYS A 1 102 ? -1.556 -5.655 2.380 1.00 98.19 102 CYS A C 1
ATOM 824 O O . CYS A 1 102 ? -1.545 -6.023 1.203 1.00 98.19 102 CYS A O 1
ATOM 826 N N . ALA A 1 103 ? -1.216 -6.477 3.375 1.00 97.50 103 ALA A N 1
ATOM 827 C CA . ALA A 1 103 ? -0.820 -7.862 3.158 1.00 97.50 103 ALA A CA 1
ATOM 828 C C . ALA A 1 103 ? -1.946 -8.721 2.561 1.00 97.50 103 ALA A C 1
ATOM 830 O O . ALA A 1 103 ? -1.661 -9.620 1.774 1.00 97.50 103 ALA A O 1
ATOM 831 N N . MET A 1 104 ? -3.208 -8.408 2.854 1.00 97.94 104 MET A N 1
ATOM 832 C CA . MET A 1 104 ? -4.373 -9.132 2.338 1.00 97.94 104 MET A CA 1
ATOM 833 C C . MET A 1 104 ? -4.858 -8.625 0.972 1.00 97.94 104 MET A C 1
ATOM 835 O O . MET A 1 104 ? -5.890 -9.088 0.490 1.00 97.94 104 MET A O 1
ATOM 839 N N . GLY A 1 105 ? -4.153 -7.688 0.331 1.00 97.44 105 GLY A N 1
ATOM 840 C CA . GLY A 1 105 ? -4.437 -7.302 -1.051 1.00 97.44 105 GLY A CA 1
ATOM 841 C C . GLY A 1 105 ? -4.084 -8.423 -2.037 1.00 97.44 105 GLY A C 1
ATOM 842 O O . GLY A 1 105 ? -3.121 -9.162 -1.838 1.00 97.44 105 GLY A O 1
ATOM 843 N N . ARG A 1 106 ? -4.818 -8.536 -3.144 1.00 96.50 106 ARG A N 1
ATOM 844 C CA . ARG A 1 106 ? -4.496 -9.390 -4.296 1.00 96.50 106 ARG A CA 1
ATOM 845 C C . ARG A 1 106 ? -3.052 -9.166 -4.726 1.00 96.50 106 ARG A C 1
ATOM 847 O O . ARG A 1 106 ? -2.270 -10.106 -4.827 1.00 96.50 106 ARG A O 1
ATOM 854 N N . ARG A 1 107 ? -2.692 -7.893 -4.884 1.00 95.50 107 ARG A N 1
ATOM 855 C CA . ARG A 1 107 ? -1.349 -7.426 -5.214 1.00 95.50 107 ARG A CA 1
ATOM 856 C C . ARG A 1 107 ? -0.958 -6.294 -4.279 1.00 95.50 107 ARG A C 1
ATOM 858 O O . ARG A 1 107 ? -1.787 -5.444 -3.958 1.00 95.50 107 ARG A O 1
ATOM 865 N N . PHE A 1 108 ? 0.298 -6.301 -3.848 1.00 97.19 108 PHE A N 1
ATOM 866 C CA . PHE A 1 108 ? 0.855 -5.269 -2.985 1.00 97.19 108 PHE A CA 1
ATOM 867 C C . PHE A 1 108 ? 2.009 -4.556 -3.685 1.00 97.19 108 PHE A C 1
ATOM 869 O O . PHE A 1 108 ? 2.901 -5.204 -4.227 1.00 97.19 108 PHE A O 1
ATOM 876 N N . ILE A 1 109 ? 1.999 -3.224 -3.659 1.00 96.25 109 ILE A N 1
ATOM 877 C CA . ILE A 1 109 ? 3.088 -2.386 -4.157 1.00 96.25 109 ILE A CA 1
ATOM 878 C C . ILE A 1 109 ? 3.562 -1.460 -3.038 1.00 96.25 109 ILE A C 1
ATOM 880 O O . ILE A 1 109 ? 2.802 -0.626 -2.557 1.00 96.25 109 ILE A O 1
ATOM 884 N N . GLY A 1 110 ? 4.824 -1.579 -2.632 1.00 94.38 110 GLY A N 1
ATOM 885 C CA . GLY A 1 110 ? 5.392 -0.792 -1.539 1.00 94.38 110 GLY A CA 1
ATOM 886 C C . GLY A 1 110 ? 6.252 0.392 -1.984 1.00 94.38 110 GLY A C 1
ATOM 887 O O . GLY A 1 110 ? 6.447 0.664 -3.169 1.00 94.38 110 GLY A O 1
ATOM 888 N N . THR A 1 111 ? 6.847 1.064 -1.003 1.00 90.62 111 THR A N 1
ATOM 889 C CA . THR A 1 111 ? 7.976 1.991 -1.177 1.00 90.62 111 THR A CA 1
ATOM 890 C C . THR A 1 111 ? 9.298 1.259 -0.955 1.00 90.62 111 THR A C 1
ATOM 892 O O . THR A 1 111 ? 9.432 0.521 0.028 1.00 90.62 111 THR A O 1
ATOM 895 N N . GLU A 1 112 ? 10.261 1.458 -1.858 1.00 85.81 112 GLU A N 1
ATOM 896 C CA . GLU A 1 112 ? 11.622 0.910 -1.753 1.00 85.81 112 GLU A CA 1
ATOM 897 C C . GLU A 1 112 ? 12.316 1.444 -0.485 1.00 85.81 112 GLU A C 1
ATOM 899 O O . GLU A 1 112 ? 12.071 2.573 -0.066 1.00 85.81 112 GLU A O 1
ATOM 904 N N . HIS A 1 113 ? 13.138 0.618 0.169 1.00 82.38 113 HIS A N 1
ATOM 905 C CA . HIS A 1 113 ? 13.814 0.923 1.447 1.00 82.38 113 HIS A CA 1
ATOM 906 C C . HIS A 1 113 ? 12.906 1.217 2.657 1.00 82.38 113 HIS A C 1
ATOM 908 O O . HIS A 1 113 ? 13.400 1.570 3.726 1.00 82.38 113 HIS A O 1
ATOM 914 N N . SER A 1 114 ? 11.590 1.023 2.547 1.00 87.31 114 SER A N 1
ATOM 915 C CA . SER A 1 114 ? 10.695 1.141 3.696 1.00 87.31 114 SER A CA 1
ATOM 916 C C . SER A 1 114 ? 10.610 -0.169 4.484 1.00 87.31 114 SER A C 1
ATOM 918 O O . SER A 1 114 ? 10.149 -1.189 3.966 1.00 87.31 114 SER A O 1
ATOM 920 N N . THR A 1 115 ? 10.964 -0.121 5.771 1.00 89.31 115 THR A N 1
ATOM 921 C CA . THR A 1 115 ? 10.757 -1.228 6.725 1.00 89.31 115 THR A CA 1
ATOM 922 C C . THR A 1 115 ? 9.282 -1.606 6.854 1.00 89.31 115 THR A C 1
ATOM 924 O O . THR A 1 115 ? 8.958 -2.782 7.008 1.00 89.31 115 THR A O 1
ATOM 927 N N . PHE A 1 116 ? 8.380 -0.631 6.710 1.00 93.12 116 PHE A N 1
ATOM 928 C CA . PHE A 1 116 ? 6.936 -0.852 6.682 1.00 93.12 116 PHE A CA 1
ATOM 929 C C . PHE A 1 116 ? 6.523 -1.727 5.490 1.00 93.12 116 PHE A C 1
ATOM 931 O O . PHE A 1 116 ? 5.819 -2.718 5.678 1.00 93.12 116 PHE A O 1
ATOM 938 N N . SER A 1 117 ? 7.014 -1.416 4.282 1.00 93.62 117 SER A N 1
ATOM 939 C CA . SER A 1 117 ? 6.778 -2.241 3.086 1.00 93.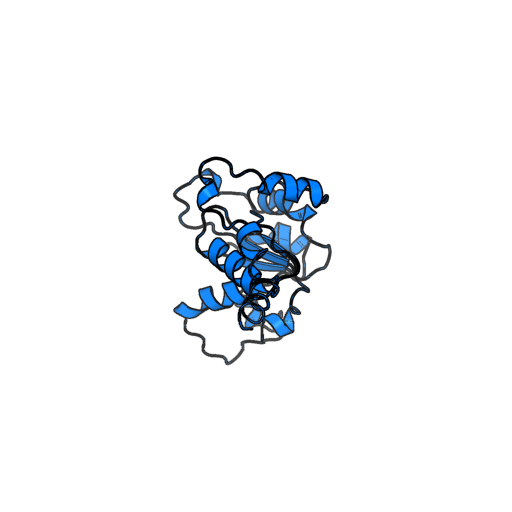62 117 SER A CA 1
ATOM 940 C C . SER A 1 117 ? 7.366 -3.647 3.228 1.00 93.62 117 SER A C 1
ATOM 942 O O . SER A 1 117 ? 6.722 -4.618 2.839 1.00 93.62 117 SER A O 1
ATOM 944 N N . GLY A 1 118 ? 8.582 -3.764 3.775 1.00 91.50 118 GLY A N 1
ATOM 945 C CA . GLY A 1 118 ? 9.232 -5.062 3.985 1.00 91.50 118 GLY A CA 1
ATOM 946 C C . GLY A 1 118 ? 8.416 -5.970 4.907 1.00 91.50 118 GLY A C 1
ATOM 947 O O . GLY A 1 118 ? 8.114 -7.115 4.575 1.00 91.50 118 GLY A O 1
ATOM 948 N N . TYR A 1 119 ? 7.923 -5.422 6.021 1.00 93.88 119 TYR A N 1
ATOM 949 C CA . TYR A 1 119 ? 7.074 -6.185 6.934 1.00 93.88 119 TYR A CA 1
ATOM 950 C C . TYR A 1 119 ? 5.777 -6.679 6.272 1.00 93.88 119 TYR A C 1
ATOM 952 O O . TYR A 1 119 ? 5.365 -7.814 6.502 1.00 93.88 119 TYR A O 1
ATOM 960 N N . ILE A 1 120 ? 5.170 -5.885 5.383 1.00 96.25 120 ILE A N 1
ATOM 961 C CA . ILE A 1 120 ? 4.002 -6.323 4.604 1.00 96.25 120 ILE A CA 1
ATOM 962 C C . ILE A 1 120 ? 4.356 -7.511 3.708 1.00 96.25 120 ILE A C 1
ATOM 964 O O . ILE A 1 120 ? 3.646 -8.514 3.732 1.00 96.25 120 ILE A O 1
ATOM 968 N N . ASN A 1 121 ? 5.462 -7.442 2.961 1.00 93.38 121 ASN A N 1
ATOM 969 C CA . ASN A 1 121 ? 5.917 -8.556 2.119 1.00 93.38 121 ASN A CA 1
ATOM 970 C C . ASN A 1 121 ? 6.156 -9.833 2.934 1.00 93.38 121 ASN A C 1
ATOM 972 O O . ASN A 1 121 ? 5.841 -10.932 2.481 1.00 93.38 121 ASN A O 1
ATOM 976 N N . ARG A 1 122 ? 6.653 -9.691 4.164 1.00 92.12 122 ARG A N 1
ATOM 977 C CA . ARG A 1 122 ? 6.829 -10.808 5.092 1.00 92.12 122 ARG A CA 1
ATOM 978 C C . ARG A 1 122 ? 5.501 -11.424 5.530 1.00 92.12 122 ARG A C 1
ATOM 980 O O . ARG A 1 122 ? 5.354 -12.640 5.457 1.00 92.12 122 ARG A O 1
ATOM 987 N N . ILE A 1 123 ? 4.515 -10.610 5.918 1.00 93.88 123 ILE A N 1
ATOM 988 C CA . ILE A 1 123 ? 3.164 -11.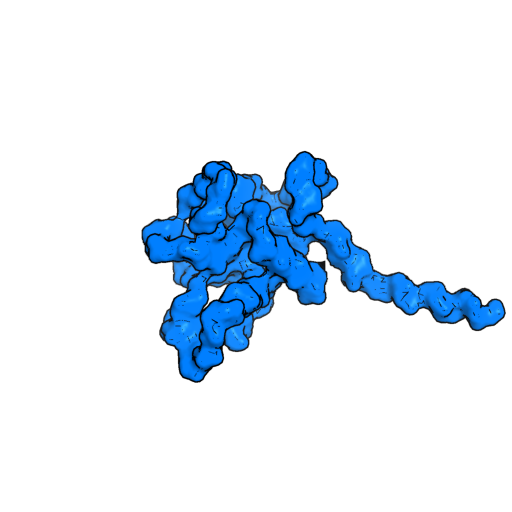109 6.235 1.00 93.88 123 ILE A CA 1
ATOM 989 C C . ILE A 1 123 ? 2.577 -11.840 5.023 1.00 93.88 123 ILE A C 1
ATOM 991 O O . ILE A 1 123 ? 2.038 -12.928 5.190 1.00 93.88 123 ILE A O 1
ATOM 995 N N . ARG A 1 124 ? 2.729 -11.293 3.807 1.00 94.44 124 ARG A N 1
ATOM 996 C CA . ARG A 1 124 ? 2.266 -11.931 2.560 1.00 94.44 124 ARG A CA 1
ATOM 997 C C . ARG A 1 124 ? 2.856 -13.325 2.351 1.00 94.44 124 ARG A C 1
ATOM 999 O O . ARG A 1 124 ? 2.142 -14.213 1.897 1.00 94.44 124 ARG A O 1
ATOM 1006 N N . GLY A 1 125 ? 4.128 -13.516 2.702 1.00 90.44 125 GLY A N 1
ATOM 1007 C CA . GLY A 1 125 ? 4.771 -14.829 2.717 1.00 90.44 125 GLY A CA 1
ATOM 1008 C C . GLY A 1 125 ? 4.112 -15.798 3.704 1.00 90.44 125 GLY A C 1
ATOM 1009 O O . GLY A 1 125 ? 3.825 -16.934 3.335 1.00 90.44 125 GLY A O 1
ATOM 1010 N N . TYR A 1 126 ? 3.817 -15.340 4.926 1.00 90.62 126 TYR A N 1
ATOM 1011 C CA . TYR A 1 126 ? 3.198 -16.163 5.975 1.00 90.62 126 TYR A CA 1
ATOM 1012 C C . TYR A 1 126 ? 1.732 -16.522 5.724 1.00 90.62 126 TYR A C 1
ATOM 1014 O O . TYR A 1 126 ? 1.315 -17.618 6.081 1.00 90.62 126 TYR A O 1
ATOM 1022 N N . VAL A 1 127 ? 0.947 -15.622 5.127 1.00 91.31 127 VAL A N 1
ATOM 1023 C CA . VAL A 1 127 ? -0.478 -15.871 4.831 1.00 91.31 127 VAL A CA 1
ATOM 1024 C C . VAL A 1 127 ? -0.701 -16.563 3.486 1.00 91.31 127 VAL A C 1
ATOM 1026 O O . VAL A 1 127 ? -1.837 -16.633 3.030 1.00 91.31 127 VAL A O 1
ATOM 1029 N N . ASP A 1 128 ? 0.375 -17.026 2.844 1.00 89.56 128 ASP A N 1
ATOM 1030 C CA . ASP A 1 128 ? 0.348 -17.654 1.522 1.00 89.56 128 ASP A CA 1
ATOM 1031 C C . ASP A 1 128 ? -0.416 -16.814 0.481 1.00 89.56 128 ASP A C 1
ATOM 1033 O O . ASP A 1 128 ? -1.299 -17.289 -0.229 1.00 89.56 128 ASP A O 1
ATOM 1037 N N . ALA A 1 129 ? -0.100 -15.514 0.418 1.00 93.06 129 ALA A N 1
ATOM 1038 C CA . ALA A 1 129 ? -0.771 -14.601 -0.500 1.00 93.06 129 ALA A CA 1
ATOM 1039 C C . ALA A 1 129 ? -0.622 -15.076 -1.963 1.00 93.06 129 ALA A C 1
ATOM 1041 O O . ALA A 1 129 ? 0.448 -15.567 -2.341 1.00 93.06 129 ALA A O 1
ATOM 1042 N N . PRO A 1 130 ? -1.640 -14.859 -2.822 1.00 91.44 130 PRO A N 1
ATOM 1043 C CA . PRO A 1 130 ? -1.637 -15.352 -4.202 1.00 91.44 130 PRO A CA 1
ATOM 1044 C C . PRO A 1 130 ? -0.511 -14.750 -5.051 1.00 91.44 130 PRO A C 1
ATOM 1046 O O . PRO A 1 130 ? -0.042 -15.368 -6.002 1.00 91.44 130 PRO A O 1
ATOM 1049 N N . ASP A 1 131 ? -0.060 -13.546 -4.697 1.00 90.38 131 ASP A N 1
ATOM 1050 C CA . ASP A 1 131 ? 1.095 -12.897 -5.302 1.00 90.38 131 ASP A CA 1
ATOM 1051 C C . ASP A 1 131 ? 2.133 -12.556 -4.227 1.00 90.38 131 ASP A C 1
ATOM 1053 O O . ASP A 1 131 ? 1.902 -11.710 -3.359 1.00 90.38 131 ASP A O 1
ATOM 1057 N N . LYS A 1 132 ? 3.289 -13.212 -4.285 1.00 87.44 132 LYS A N 1
ATOM 1058 C CA . LYS A 1 132 ? 4.395 -13.020 -3.333 1.00 87.44 132 LYS A CA 1
ATOM 1059 C C . LYS A 1 132 ? 5.522 -12.166 -3.907 1.00 87.44 132 LYS A C 1
ATOM 1061 O O . LYS A 1 132 ? 6.565 -12.041 -3.273 1.00 87.44 132 LYS A O 1
ATOM 1066 N N . LEU A 1 133 ? 5.348 -11.625 -5.114 1.00 88.94 133 LEU A N 1
ATOM 1067 C CA . LEU A 1 133 ? 6.353 -10.793 -5.756 1.00 88.94 133 LEU A CA 1
ATOM 1068 C C . LEU A 1 133 ? 6.456 -9.427 -5.071 1.00 88.94 133 LEU A C 1
ATOM 1070 O O . LEU A 1 133 ? 5.473 -8.866 -4.586 1.00 88.94 133 LEU A O 1
ATOM 1074 N N . THR A 1 134 ? 7.669 -8.881 -5.062 1.00 89.94 134 THR A N 1
ATOM 1075 C CA . THR A 1 134 ? 7.976 -7.607 -4.413 1.00 89.94 134 THR A CA 1
ATOM 1076 C C . THR A 1 134 ? 7.941 -6.486 -5.446 1.00 89.94 134 THR A C 1
ATOM 1078 O O . THR A 1 134 ? 8.801 -6.399 -6.327 1.00 89.94 134 THR A O 1
ATOM 1081 N N . TYR A 1 135 ? 6.951 -5.602 -5.327 1.00 92.94 135 TYR A N 1
ATOM 1082 C CA . TYR A 1 135 ? 6.775 -4.453 -6.213 1.00 92.94 135 TYR A CA 1
ATOM 1083 C C . TYR A 1 135 ? 7.012 -3.136 -5.487 1.00 92.94 135 TYR A C 1
ATOM 1085 O O . TYR A 1 135 ? 6.656 -2.985 -4.318 1.00 92.94 135 TYR A O 1
ATOM 1093 N N . TYR A 1 136 ? 7.543 -2.154 -6.218 1.00 91.88 136 TYR A N 1
ATOM 1094 C CA . TYR A 1 136 ? 7.766 -0.805 -5.706 1.00 91.88 136 TYR A CA 1
ATOM 1095 C C . TYR A 1 136 ? 7.173 0.261 -6.618 1.00 91.88 136 TYR A C 1
ATOM 1097 O O . TYR A 1 136 ? 7.260 0.156 -7.843 1.00 91.88 136 TYR A O 1
ATOM 1105 N N . HIS A 1 137 ? 6.597 1.306 -6.027 1.00 90.06 137 HIS A N 1
ATOM 1106 C CA . HIS A 1 137 ? 5.859 2.337 -6.762 1.00 90.06 137 HIS A CA 1
ATOM 1107 C C . HIS A 1 137 ? 6.754 3.292 -7.581 1.00 90.06 137 HIS A C 1
ATOM 1109 O O . HIS A 1 137 ? 6.290 3.981 -8.491 1.00 90.06 137 HIS A O 1
ATOM 1115 N N . ASN A 1 138 ? 8.055 3.320 -7.291 1.00 87.19 138 ASN A N 1
ATOM 1116 C CA . ASN A 1 138 ? 9.074 4.055 -8.046 1.00 87.19 138 ASN A CA 1
ATOM 1117 C C . ASN A 1 138 ? 9.622 3.262 -9.255 1.00 87.19 138 ASN A C 1
ATOM 1119 O O . ASN A 1 138 ? 10.412 3.797 -10.029 1.00 87.19 138 ASN A O 1
ATOM 1123 N N . THR A 1 139 ? 9.211 2.002 -9.437 1.00 88.06 139 THR A N 1
ATOM 1124 C CA . THR A 1 139 ? 9.667 1.130 -10.528 1.00 88.06 139 THR A CA 1
ATOM 1125 C C . THR A 1 139 ? 8.584 0.987 -11.593 1.00 88.06 139 THR A C 1
ATOM 1127 O O . THR A 1 139 ? 7.434 0.713 -11.272 1.00 88.06 139 THR A O 1
ATOM 1130 N N . LEU A 1 140 ? 8.947 1.119 -12.873 1.00 90.75 140 LEU A N 1
ATOM 1131 C CA . LEU A 1 140 ? 8.026 0.865 -13.983 1.00 90.75 140 LEU A CA 1
ATOM 1132 C C . LEU A 1 140 ? 7.820 -0.644 -14.194 1.00 90.75 140 LEU A C 1
ATOM 1134 O O . LEU A 1 140 ? 8.758 -1.380 -14.545 1.00 90.75 140 LEU A O 1
ATOM 1138 N N . TRP A 1 141 ? 6.580 -1.092 -14.013 1.00 93.50 141 TRP A N 1
ATOM 1139 C CA . TRP A 1 141 ? 6.183 -2.493 -14.138 1.00 93.50 141 TRP A CA 1
ATOM 1140 C C . TRP A 1 141 ? 5.494 -2.794 -15.468 1.00 93.50 141 TRP A C 1
ATOM 1142 O O . TRP A 1 141 ? 4.889 -1.922 -16.089 1.00 93.50 141 TRP A O 1
ATOM 1152 N N . SER A 1 142 ? 5.626 -4.046 -15.911 1.00 91.31 142 SER A N 1
ATOM 1153 C CA . SER A 1 142 ? 4.964 -4.563 -17.112 1.00 91.31 142 SER A CA 1
ATOM 1154 C C . SER A 1 142 ? 3.652 -5.255 -16.745 1.00 91.31 142 SER A C 1
ATOM 1156 O O . SER A 1 142 ? 3.495 -5.713 -15.613 1.00 91.31 142 SER A O 1
ATOM 1158 N N . ALA A 1 143 ? 2.739 -5.380 -17.708 1.00 88.88 143 ALA A N 1
ATOM 1159 C CA . ALA A 1 143 ? 1.594 -6.284 -17.589 1.00 88.88 143 ALA A CA 1
ATOM 1160 C C . ALA A 1 143 ? 2.037 -7.760 -17.671 1.00 88.88 143 ALA A C 1
ATOM 1162 O O . ALA A 1 143 ? 1.392 -8.639 -17.107 1.00 88.88 143 ALA A O 1
ATOM 1163 N N . ASP A 1 144 ? 3.173 -8.021 -18.328 1.00 89.62 144 ASP A N 1
ATOM 1164 C CA . ASP A 1 144 ? 3.781 -9.347 -18.414 1.00 89.62 144 ASP A CA 1
ATOM 1165 C C . ASP A 1 144 ? 4.466 -9.726 -17.088 1.00 89.62 144 ASP A C 1
ATOM 1167 O O . ASP A 1 144 ? 5.465 -9.126 -16.664 1.00 89.62 144 ASP A O 1
ATOM 1171 N N . MET A 1 145 ? 3.920 -10.754 -16.437 1.00 85.00 145 MET A N 1
ATOM 1172 C CA . MET A 1 145 ? 4.402 -11.262 -15.155 1.00 85.00 145 MET A CA 1
ATOM 1173 C C . MET A 1 145 ? 5.768 -11.944 -15.254 1.00 85.00 145 MET A C 1
ATOM 1175 O O . MET A 1 145 ? 6.539 -11.862 -14.298 1.00 85.00 145 MET A O 1
ATOM 1179 N N . GLU A 1 146 ? 6.124 -12.549 -16.386 1.00 85.94 146 GLU A N 1
ATOM 1180 C CA . GLU A 1 146 ? 7.431 -13.187 -16.568 1.00 85.94 146 GLU A CA 1
ATOM 1181 C C . GLU A 1 146 ? 8.544 -12.143 -16.669 1.00 85.94 146 GLU A C 1
ATOM 1183 O O . GLU A 1 146 ? 9.609 -12.288 -16.058 1.00 85.94 146 GLU A O 1
ATOM 1188 N N . VAL A 1 147 ? 8.274 -11.021 -17.344 1.00 86.88 147 VAL A N 1
ATOM 1189 C CA . VAL A 1 147 ? 9.177 -9.859 -17.345 1.00 86.88 147 VAL A CA 1
ATOM 1190 C C . VAL A 1 147 ? 9.389 -9.343 -15.921 1.00 86.88 147 VAL A C 1
ATOM 1192 O O . VAL A 1 147 ? 10.519 -9.041 -15.528 1.00 86.88 147 VAL A O 1
ATOM 1195 N N . ASN A 1 148 ? 8.321 -9.266 -15.125 1.00 88.06 148 ASN A N 1
ATOM 1196 C CA . ASN A 1 148 ? 8.400 -8.792 -13.745 1.00 88.06 148 ASN A CA 1
ATOM 1197 C C . ASN A 1 148 ? 9.171 -9.765 -12.836 1.00 88.06 148 ASN A C 1
ATOM 1199 O O . ASN A 1 148 ? 10.011 -9.309 -12.059 1.00 88.06 148 ASN A O 1
ATOM 1203 N N . LYS A 1 149 ? 8.967 -11.083 -12.968 1.00 84.38 149 LYS A N 1
ATOM 1204 C CA . LYS A 1 149 ? 9.729 -12.111 -12.233 1.00 84.38 149 LYS A CA 1
ATOM 1205 C C . LYS A 1 149 ? 11.225 -12.016 -12.530 1.00 84.38 149 LYS A C 1
ATOM 1207 O O . LYS A 1 149 ? 12.032 -11.954 -11.605 1.00 84.38 149 LYS A O 1
ATOM 1212 N N . ARG A 1 150 ? 11.610 -11.900 -13.807 1.00 81.56 150 ARG A N 1
ATOM 1213 C CA . ARG A 1 150 ? 13.021 -11.757 -14.228 1.00 81.56 150 ARG A CA 1
ATOM 1214 C C . ARG A 1 150 ? 13.710 -10.521 -13.640 1.00 81.56 150 ARG A C 1
ATOM 1216 O O . ARG A 1 150 ? 14.917 -10.545 -13.415 1.00 81.56 150 ARG A O 1
ATOM 1223 N N . LYS A 1 151 ? 12.966 -9.439 -13.374 1.00 78.19 151 LYS A N 1
ATOM 1224 C CA . LYS A 1 151 ? 13.502 -8.239 -12.701 1.00 78.19 151 LYS A CA 1
ATOM 1225 C C . LYS A 1 151 ? 13.841 -8.484 -11.226 1.00 78.19 151 LYS A C 1
ATOM 1227 O O . LYS A 1 151 ? 14.645 -7.735 -10.676 1.00 78.19 151 LYS A O 1
ATOM 1232 N N . GLN A 1 152 ? 13.237 -9.493 -10.599 1.00 75.19 152 GLN A N 1
ATOM 1233 C CA . GLN A 1 152 ? 13.369 -9.788 -9.169 1.00 75.19 152 GLN A CA 1
ATOM 1234 C C . GLN A 1 152 ? 14.353 -10.930 -8.873 1.00 75.19 152 GLN A C 1
ATOM 1236 O O . GLN A 1 152 ? 14.857 -11.016 -7.760 1.00 75.19 152 GLN A O 1
ATOM 1241 N N . THR A 1 153 ? 14.692 -11.770 -9.858 1.00 62.81 153 THR A N 1
ATOM 1242 C CA . THR A 1 153 ? 15.625 -12.901 -9.677 1.00 62.81 153 THR A CA 1
ATOM 1243 C C . THR A 1 153 ? 17.100 -12.506 -9.592 1.00 62.81 153 THR A C 1
ATOM 1245 O O . THR A 1 153 ? 17.924 -13.325 -9.196 1.00 62.81 153 THR A O 1
ATOM 1248 N N . LYS A 1 154 ? 17.466 -11.267 -9.944 1.00 57.28 154 LYS A N 1
ATOM 1249 C CA . LYS A 1 154 ? 18.849 -10.775 -9.848 1.00 57.28 154 LYS A CA 1
ATOM 1250 C C . LYS A 1 154 ? 18.955 -9.717 -8.746 1.00 57.28 154 LYS A C 1
ATOM 1252 O O . LYS A 1 154 ? 18.583 -8.567 -9.006 1.00 57.28 154 LYS A O 1
ATOM 1257 N N . PRO A 1 155 ? 19.463 -10.046 -7.543 1.00 54.62 155 PRO A N 1
ATOM 1258 C CA . PRO A 1 155 ? 19.737 -9.027 -6.537 1.00 54.62 155 PRO A CA 1
ATOM 1259 C C . PRO A 1 155 ? 20.762 -8.035 -7.106 1.00 54.62 155 PRO A C 1
ATOM 1261 O O . PRO A 1 155 ? 21.864 -8.410 -7.498 1.00 54.62 155 PRO A O 1
ATOM 1264 N N . LYS A 1 156 ? 20.379 -6.758 -7.214 1.00 53.44 156 LYS A N 1
ATOM 1265 C CA . LYS A 1 156 ? 21.276 -5.667 -7.621 1.00 53.44 156 LYS A CA 1
ATOM 1266 C C . LYS A 1 156 ? 21.686 -4.862 -6.389 1.00 53.44 156 LYS A C 1
ATOM 1268 O O . LYS A 1 156 ? 20.833 -4.217 -5.784 1.00 53.44 156 LYS A O 1
ATOM 1273 N N . GLY A 1 157 ? 22.981 -4.844 -6.067 1.00 63.00 157 GLY A N 1
ATOM 1274 C CA . GLY A 1 157 ? 23.585 -3.919 -5.095 1.00 63.00 157 GLY A CA 1
ATOM 1275 C C . GLY A 1 157 ? 22.836 -3.825 -3.758 1.00 63.00 157 GLY A C 1
ATOM 1276 O O . GLY A 1 157 ? 22.571 -4.838 -3.118 1.00 63.00 157 GLY A O 1
ATOM 1277 N N . GLN A 1 158 ? 22.452 -2.604 -3.361 1.00 50.84 158 GLN A N 1
ATOM 1278 C CA . GLN A 1 158 ? 21.761 -2.281 -2.097 1.00 50.84 158 GLN A CA 1
ATOM 1279 C C . GLN A 1 158 ? 20.382 -2.956 -1.903 1.00 50.84 158 GLN A C 1
ATOM 1281 O O . GLN A 1 158 ? 19.773 -2.808 -0.846 1.00 50.84 158 GLN A O 1
ATOM 1286 N N . ARG A 1 159 ? 19.880 -3.727 -2.880 1.00 58.31 159 ARG A N 1
ATOM 1287 C CA . ARG A 1 159 ? 18.627 -4.496 -2.763 1.00 58.31 159 ARG A CA 1
ATOM 1288 C C . ARG A 1 159 ? 18.751 -5.798 -1.966 1.00 58.31 159 ARG A C 1
ATOM 1290 O O . ARG A 1 159 ? 17.770 -6.523 -1.878 1.00 58.31 159 ARG A O 1
ATOM 1297 N N . TYR A 1 160 ? 19.897 -6.092 -1.351 1.00 57.66 160 TYR A N 1
ATOM 1298 C CA . TYR A 1 160 ? 20.018 -7.218 -0.412 1.00 57.66 160 TYR A CA 1
ATOM 1299 C C . TYR A 1 160 ? 19.094 -7.081 0.816 1.00 57.66 160 TYR A C 1
ATOM 1301 O O . TYR A 1 160 ? 18.744 -8.081 1.429 1.00 57.66 160 TYR A O 1
ATOM 1309 N N . LEU A 1 161 ? 18.679 -5.853 1.155 1.00 60.12 161 LEU A N 1
ATOM 1310 C CA . LEU A 1 161 ? 17.714 -5.565 2.225 1.00 60.12 161 LEU A CA 1
ATOM 1311 C C . LEU A 1 161 ? 16.250 -5.735 1.791 1.00 60.12 161 LEU A C 1
ATOM 1313 O O . LEU A 1 161 ? 15.355 -5.670 2.630 1.00 60.12 161 LEU A O 1
ATOM 1317 N N . ALA A 1 162 ? 15.986 -5.880 0.489 1.00 65.31 162 ALA A N 1
ATOM 1318 C CA . ALA A 1 162 ? 14.635 -6.098 -0.002 1.00 65.31 162 ALA A CA 1
ATOM 1319 C C . ALA A 1 162 ? 14.213 -7.540 0.295 1.00 65.31 162 ALA A C 1
ATOM 1321 O O . ALA A 1 162 ? 14.948 -8.475 -0.026 1.00 65.31 162 ALA A O 1
ATOM 1322 N N . ASP A 1 163 ? 13.019 -7.729 0.865 1.00 68.81 163 ASP A N 1
ATOM 1323 C CA . ASP A 1 163 ? 12.476 -9.074 1.049 1.00 68.81 163 ASP A CA 1
ATOM 1324 C C . ASP A 1 163 ? 12.346 -9.760 -0.323 1.00 68.81 163 ASP A C 1
ATOM 1326 O O . ASP A 1 163 ? 11.621 -9.305 -1.217 1.00 68.81 163 ASP A O 1
ATOM 1330 N N . SER A 1 164 ? 13.096 -10.850 -0.490 1.00 70.50 164 SER A N 1
ATOM 1331 C CA . SER A 1 164 ? 13.050 -11.689 -1.678 1.00 70.50 164 SER A CA 1
ATOM 1332 C C . SER A 1 164 ? 11.845 -12.630 -1.605 1.00 70.50 164 SER A C 1
ATOM 1334 O O . SER A 1 164 ? 11.710 -13.360 -0.618 1.00 70.50 164 SER A O 1
ATOM 1336 N N . PRO A 1 165 ? 11.020 -12.707 -2.664 1.00 67.50 165 PRO A N 1
ATOM 1337 C CA . PRO A 1 165 ? 9.944 -13.693 -2.772 1.00 67.50 165 PRO A CA 1
ATOM 1338 C C . PRO A 1 165 ? 10.430 -15.141 -2.615 1.00 67.50 165 PRO A C 1
ATOM 1340 O O . PRO A 1 165 ? 9.665 -16.011 -2.205 1.00 67.50 165 PRO A O 1
ATOM 1343 N N . LEU A 1 166 ? 11.708 -15.400 -2.927 1.00 66.81 166 LEU A N 1
ATOM 1344 C CA . LEU A 1 166 ? 12.329 -16.721 -2.814 1.00 66.81 166 LEU A CA 1
ATOM 1345 C C . LEU A 1 166 ? 12.418 -17.206 -1.361 1.00 66.81 166 LEU A C 1
ATOM 1347 O O . LEU A 1 166 ? 12.404 -18.412 -1.135 1.00 66.81 166 LEU A O 1
ATOM 1351 N N . MET A 1 167 ? 12.449 -16.297 -0.376 1.00 67.94 167 MET A N 1
ATOM 1352 C CA . MET A 1 167 ? 12.521 -16.671 1.045 1.00 67.94 167 MET A CA 1
ATOM 1353 C C . MET A 1 167 ? 11.290 -17.451 1.526 1.00 67.94 167 MET A C 1
ATOM 1355 O O . MET A 1 167 ? 11.367 -18.145 2.532 1.00 67.94 167 MET A O 1
ATOM 1359 N N . TRP A 1 168 ? 10.170 -17.364 0.802 1.00 65.25 168 TRP A N 1
ATOM 1360 C CA . TRP A 1 168 ? 8.892 -17.979 1.181 1.00 65.25 168 TRP A CA 1
ATOM 1361 C C . TRP A 1 168 ? 8.528 -19.204 0.336 1.00 65.25 168 TRP A C 1
ATOM 1363 O O . TRP A 1 168 ? 7.450 -19.775 0.504 1.00 65.25 168 TRP A O 1
ATOM 1373 N N . GLN A 1 169 ? 9.392 -19.610 -0.600 1.00 60.91 169 GLN A N 1
ATOM 1374 C CA . GLN A 1 169 ? 9.159 -20.802 -1.424 1.00 60.91 169 GLN A CA 1
ATOM 1375 C C . GLN A 1 169 ? 9.353 -22.100 -0.621 1.00 60.91 169 GLN A C 1
ATOM 1377 O O . GLN A 1 169 ? 8.698 -23.104 -0.897 1.00 60.91 169 GLN A O 1
ATOM 1382 N N . THR A 1 170 ? 10.193 -22.069 0.416 1.00 53.56 170 THR A N 1
ATOM 1383 C CA . THR A 1 170 ? 10.483 -23.221 1.285 1.00 53.56 170 THR A CA 1
ATOM 1384 C C . THR A 1 170 ? 9.525 -23.360 2.467 1.00 53.56 170 THR A C 1
ATOM 1386 O O . THR A 1 170 ? 9.353 -24.461 2.971 1.00 53.56 170 THR A O 1
ATOM 1389 N N . THR A 1 171 ? 8.850 -22.292 2.904 1.00 50.12 171 THR A N 1
ATOM 1390 C CA . THR A 1 171 ? 7.888 -22.371 4.021 1.00 50.12 171 THR A CA 1
ATOM 1391 C C . THR A 1 171 ? 6.520 -22.918 3.607 1.00 50.12 171 THR A C 1
ATOM 1393 O O . THR A 1 171 ? 5.800 -23.446 4.450 1.00 50.12 171 THR A O 1
ATOM 1396 N N . ALA A 1 172 ? 6.154 -22.817 2.324 1.00 47.44 172 ALA A N 1
ATOM 1397 C CA . ALA A 1 172 ? 4.899 -23.357 1.790 1.00 47.44 172 ALA A CA 1
ATOM 1398 C C . ALA A 1 172 ? 5.006 -24.829 1.340 1.00 47.44 172 ALA A C 1
ATOM 1400 O O . ALA A 1 172 ? 3.991 -25.513 1.224 1.00 47.44 172 ALA A O 1
ATOM 1401 N N . SER A 1 173 ? 6.221 -25.345 1.122 1.00 43.97 173 SER A N 1
ATOM 1402 C CA . SER A 1 173 ? 6.452 -26.769 0.866 1.00 43.97 173 SER A CA 1
ATOM 1403 C C . SER A 1 173 ? 6.566 -27.511 2.198 1.00 43.97 173 SER A C 1
ATOM 1405 O O . SER A 1 173 ? 7.634 -27.658 2.784 1.00 43.97 173 SER A O 1
ATOM 1407 N N . ARG A 1 174 ? 5.431 -28.026 2.677 1.00 40.47 174 ARG A N 1
ATOM 1408 C CA . ARG A 1 174 ? 5.314 -28.957 3.818 1.00 40.47 174 ARG A CA 1
ATOM 1409 C C . ARG A 1 174 ? 6.037 -30.308 3.615 1.00 40.47 174 ARG A C 1
ATOM 1411 O O . ARG A 1 174 ? 5.763 -31.251 4.343 1.00 40.47 174 ARG A O 1
ATOM 1418 N N . GLU A 1 175 ? 6.951 -30.423 2.656 1.00 41.47 175 GLU A N 1
ATOM 1419 C CA . GLU A 1 175 ? 7.637 -31.677 2.312 1.00 41.47 175 GLU A CA 1
ATOM 1420 C C . GLU A 1 175 ? 8.853 -31.975 3.203 1.00 41.47 175 GLU A C 1
ATOM 1422 O O . GLU A 1 175 ? 9.333 -33.104 3.234 1.00 41.47 175 GLU A O 1
ATOM 1427 N N . TRP A 1 176 ? 9.342 -30.998 3.973 1.00 42.34 176 TRP A N 1
ATOM 1428 C CA . TRP A 1 176 ? 10.522 -31.198 4.823 1.00 42.34 176 TRP A CA 1
ATOM 1429 C C . TRP A 1 176 ? 10.228 -31.888 6.162 1.00 42.34 176 TRP A C 1
ATOM 1431 O O . TRP A 1 176 ? 11.147 -32.439 6.755 1.00 42.34 176 TRP A O 1
ATOM 1441 N N . TYR A 1 177 ? 8.974 -31.912 6.631 1.00 38.19 177 TYR A N 1
ATOM 1442 C CA . TYR A 1 177 ? 8.629 -32.524 7.928 1.00 38.19 177 TYR A CA 1
ATOM 1443 C C . TYR A 1 177 ? 8.274 -34.020 7.839 1.00 38.19 177 TYR A C 1
ATOM 1445 O O . TYR A 1 177 ? 8.102 -34.670 8.862 1.00 38.19 177 TYR A O 1
ATOM 1453 N N . THR A 1 178 ? 8.173 -34.591 6.635 1.00 43.81 178 THR A N 1
ATOM 1454 C CA . THR A 1 178 ? 7.815 -36.010 6.431 1.00 43.81 178 THR A CA 1
ATOM 1455 C C . THR A 1 178 ? 9.011 -36.910 6.117 1.00 43.81 178 THR A C 1
ATOM 1457 O O . THR A 1 178 ? 8.811 -38.047 5.715 1.00 43.81 178 THR A O 1
ATOM 1460 N N . ARG A 1 179 ? 10.256 -36.435 6.275 1.00 42.47 179 ARG A N 1
ATOM 1461 C CA . ARG A 1 179 ? 11.469 -37.240 6.014 1.00 42.47 179 ARG A CA 1
ATOM 1462 C C . ARG A 1 179 ? 12.250 -37.673 7.258 1.00 42.47 179 ARG A C 1
ATOM 1464 O O . ARG A 1 179 ? 13.280 -38.318 7.110 1.00 42.47 179 ARG A O 1
ATOM 1471 N N . GLU A 1 180 ? 11.761 -37.382 8.463 1.00 42.22 180 GLU A N 1
ATOM 1472 C CA . GLU A 1 180 ? 12.364 -37.889 9.711 1.00 42.22 180 GLU A CA 1
ATOM 1473 C C . GLU A 1 180 ? 11.627 -39.098 10.316 1.00 42.22 180 GLU A C 1
ATOM 1475 O O . GLU A 1 180 ? 12.102 -39.668 11.292 1.00 42.22 180 GLU A O 1
ATOM 1480 N N . SER A 1 181 ? 10.522 -39.565 9.716 1.00 46.78 181 SER A N 1
ATOM 1481 C CA . SER A 1 181 ? 9.865 -40.822 10.119 1.00 46.78 181 SER A CA 1
ATOM 1482 C C . SER A 1 181 ? 10.440 -42.082 9.457 1.00 46.78 181 SER A C 1
ATOM 1484 O O . SER A 1 181 ? 10.061 -43.179 9.850 1.00 46.78 181 SER A O 1
ATOM 1486 N N . ASP A 1 182 ? 11.375 -41.941 8.510 1.00 48.12 182 ASP A N 1
ATOM 1487 C CA . ASP A 1 182 ? 11.922 -43.061 7.721 1.00 48.12 182 ASP A CA 1
ATOM 1488 C C . ASP A 1 182 ? 13.377 -43.425 8.093 1.00 48.12 182 ASP A C 1
ATOM 1490 O O . ASP A 1 182 ? 14.036 -44.174 7.376 1.00 48.12 182 ASP A O 1
ATOM 1494 N N . LEU A 1 183 ? 13.898 -42.921 9.221 1.00 53.62 183 LEU A N 1
ATOM 1495 C CA . LEU A 1 183 ? 15.228 -43.282 9.752 1.00 53.62 183 LEU A CA 1
ATOM 1496 C C . LEU A 1 183 ? 15.165 -44.091 11.059 1.00 53.62 183 LEU A C 1
ATOM 1498 O O . LEU A 1 183 ? 16.090 -44.055 11.868 1.00 53.62 183 LEU A O 1
ATOM 1502 N N . GLY A 1 184 ? 14.086 -44.847 11.259 1.00 49.62 184 GLY A N 1
ATOM 1503 C CA . GLY A 1 184 ? 13.932 -45.745 12.401 1.00 49.62 184 GLY A CA 1
ATOM 1504 C C . GLY A 1 184 ? 13.330 -47.094 12.023 1.00 49.62 184 GLY A C 1
ATOM 1505 O O . GLY A 1 184 ? 12.146 -47.306 12.267 1.00 49.62 184 GLY A O 1
ATOM 1506 N N . ALA A 1 185 ? 14.153 -47.987 11.467 1.00 40.44 185 ALA A N 1
ATOM 1507 C CA . ALA A 1 185 ? 14.064 -49.447 11.604 1.00 40.44 185 ALA A CA 1
ATOM 1508 C C . ALA A 1 185 ? 15.387 -50.090 11.164 1.00 40.44 185 ALA A C 1
ATOM 1510 O O . ALA A 1 185 ? 15.810 -49.824 10.016 1.00 40.44 185 ALA A O 1
#

Sequence (185 aa):
RVVAKLGAFQYSALHIRRNDLQYKGSWSNASVTLRNVRALLLEGEPLYIATDEMNPDFFAPFLERHPQLYQWKDMFTERAGSVLKGVQIPRKLIGCIEQAICAMGRRFIGTEHSTFSGYINRIRGYVDAPDKLTYY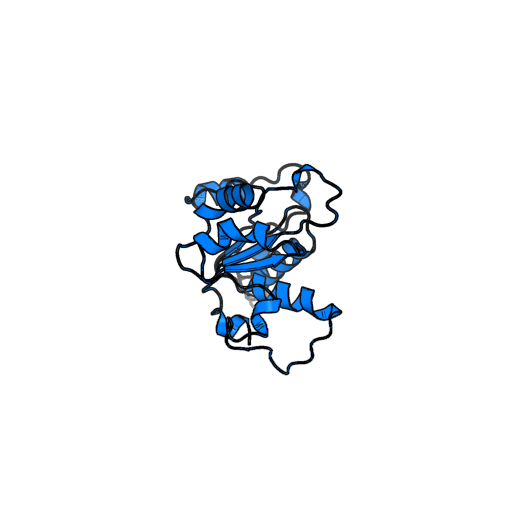HNTLWSADMEVNKRKQTKPKGQRYLADSPLMWQTTASREWYTRESDLGA

Secondary structure (DSSP, 8-state):
-HHHHH-TTSSEEEEE--TT-SSGGG---HHHHHHHHGGGS-TT--EEEEE----GGGGHHHHHH-TTEE-GGGGGSGGGTTTTTT----HHHHHHHHHHHHHTSSEEEE-TT-HHHHHHHHHHHHTT-S----EETTSPPPS-HHHHHHHHSS--GGGGGSPPGGGGTTTS-TTSTTSSSSS--